Protein AF-A1ZPS2-F1 (afdb_monomer)

Foldseek 3Di:
DPPDPPVCDDPVNVVVLVVVLVVQLVVLVPDPDPVSSVVSNVVSVVVSLLSVLLNLLAVVQVVLVPDPDSLVVLLVQCLVCLQVVVLSSLSSSCSHPCVDDPNDQDALVSLLSSLCSNCVVLLPPDDDDCLQSSLVSNLSSLVNNQDQVSLLVSLCSNLVRPDDDLSNCVSNLSVVLSSLVSHDLPDPSSLVSLLSVLVPHDVVSSVSSVVCCVVRPVVVVDDPDDPDD

Sequence (229 aa):
MTKIDKTLLSFESLYEVFDKFTSQTIKASQISDDEEARDEYDYILGEFTQEMAKICAIQYSEKVLKSENPQKQYKEDLMNAAQDHNLSLLEVLLLSQLFSGDFFNPSPKEVLFMLTKLIEPYRYNKEQGEQYQLGYIFEQLMEWLNEEQGAFYLMETMLGFTKVTKEWYEGLLSSFLRIRELLPRDNKKSFDLIKKGYEIFPPSLALDFRDFIQTHYVKKGWQMKNTIG

Mean predicted aligned error: 8.55 Å

Radius of gyration: 20.88 Å; Cα contacts (8 Å, |Δi|>4): 201; chains: 1; bounding box: 42×51×60 Å

Solvent-accessible surface area (backbone atoms only — not comparable to full-atom values): 13015 Å² total; per-residue (Å²): 134,82,80,75,69,78,75,73,74,43,77,61,45,57,50,50,55,52,50,50,47,52,55,52,53,56,57,35,71,67,49,88,47,73,66,63,26,47,54,48,47,54,51,51,52,49,55,47,51,52,55,51,34,47,53,50,8,53,56,50,48,60,56,39,69,70,46,97,52,34,62,62,50,53,51,50,51,53,51,48,24,23,65,71,59,36,61,71,59,40,51,19,51,61,64,12,75,54,48,61,59,95,73,38,79,76,51,47,69,55,38,46,50,36,56,48,39,58,52,52,54,51,71,73,65,52,92,84,84,58,37,53,63,49,20,54,53,46,42,63,49,50,74,54,53,82,53,50,70,54,30,51,55,51,52,55,51,67,75,59,46,90,66,71,60,72,60,45,54,60,27,31,39,69,42,5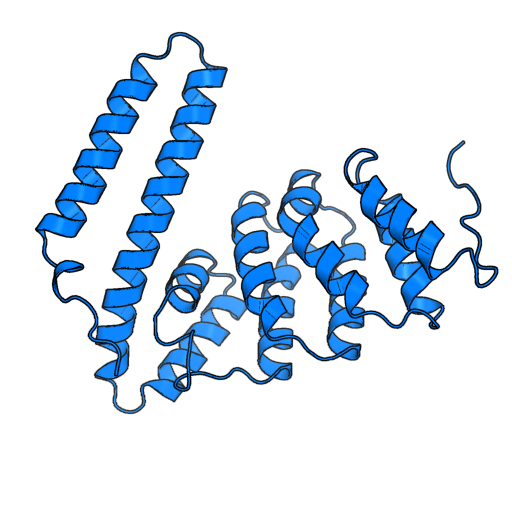3,57,52,38,56,71,50,40,59,79,89,38,69,68,41,52,56,52,48,50,51,48,35,75,70,41,57,78,88,67,17,49,66,44,49,53,49,42,55,70,61,34,40,84,74,73,52,76,89,76,83,89,77,132

Nearest PDB structures (foldseek):
  8f19-assembly1_A  TM=4.090E-01  e=3.792E+00  Saccharomyces cerevisiae S288C
  3gw4-assembly1_A  TM=3.033E-01  e=3.179E+00  Deinococcus radiodurans R1 = ATCC 13939 = DSM 20539
  8vdo-assembly1_A  TM=2.500E-01  e=7.681E+00  Mus musculus

Organism: NCBI:txid313606

Secondary structure (DSSP, 8-state):
-----GGGGSHHHHHHHHHHHHHHHHHHTT-SSHHHHHHHHHHHHHHHHHHHHHHHHHHHHHHHTTSSSHHHHHHHHHHHHHHTT-HHHHHHHHHSTTTSSTT----HHHHHHHHHHHHGGGGGT---S-HHHHHHHHHHHHTT---HHHHHHHHHHHTT-SS--HHHHHHTHHHHHHHHHHS-TT-HHHHHHHHHHHHHS-TTTTHHHHHHHHHHTGGGT--------

pLDDT: mean 82.32, std 13.52, range [29.27, 95.19]

Structure (mmCIF, N/CA/C/O backbone):
data_AF-A1ZPS2-F1
#
_entry.id   AF-A1ZPS2-F1
#
loop_
_atom_site.group_PDB
_atom_site.id
_atom_site.type_symbol
_atom_site.label_atom_id
_atom_site.label_alt_id
_atom_site.label_comp_id
_atom_site.label_asym_id
_atom_site.label_entity_id
_atom_site.label_seq_id
_atom_site.pdbx_PDB_ins_code
_atom_site.Cartn_x
_atom_site.Cartn_y
_atom_site.Cartn_z
_atom_site.occupancy
_atom_site.B_iso_or_equiv
_atom_site.auth_seq_id
_atom_site.auth_comp_id
_atom_site.auth_asym_id
_atom_site.auth_atom_id
_atom_site.pdbx_PDB_model_num
ATOM 1 N N . MET A 1 1 ? 5.911 -6.946 27.483 1.00 29.27 1 MET A N 1
ATOM 2 C CA . MET A 1 1 ? 4.720 -6.100 27.719 1.00 29.27 1 MET A CA 1
ATOM 3 C C . MET A 1 1 ? 5.159 -4.649 27.795 1.00 29.27 1 MET A C 1
ATOM 5 O O . MET A 1 1 ? 5.580 -4.192 28.852 1.00 29.27 1 MET A O 1
ATOM 9 N N . THR A 1 2 ? 5.112 -3.938 26.678 1.00 31.22 2 THR A N 1
ATOM 10 C CA . THR A 1 2 ? 5.187 -2.475 26.652 1.00 31.22 2 THR A CA 1
ATOM 11 C C . THR A 1 2 ? 3.863 -1.955 27.210 1.00 31.22 2 THR A C 1
ATOM 13 O O . THR A 1 2 ? 2.798 -2.345 26.735 1.00 31.22 2 THR A O 1
ATOM 16 N N . LYS A 1 3 ? 3.903 -1.164 28.288 1.00 30.52 3 LYS A N 1
ATOM 17 C CA . LYS A 1 3 ? 2.706 -0.486 28.801 1.00 30.52 3 LYS A CA 1
ATOM 18 C C . LYS A 1 3 ? 2.269 0.512 27.734 1.00 30.52 3 LYS A C 1
ATOM 20 O O . LYS A 1 3 ? 2.980 1.481 27.501 1.00 30.52 3 LYS A O 1
ATOM 25 N N . ILE A 1 4 ? 1.128 0.257 27.101 1.00 39.84 4 ILE A N 1
ATOM 26 C CA . ILE A 1 4 ? 0.413 1.280 26.339 1.00 39.84 4 ILE A CA 1
ATOM 27 C C . ILE A 1 4 ? 0.100 2.389 27.335 1.00 39.84 4 ILE A C 1
ATOM 29 O O . ILE A 1 4 ? -0.498 2.130 28.388 1.00 39.84 4 ILE A O 1
ATOM 33 N N . ASP A 1 5 ? 0.567 3.592 27.035 1.00 36.34 5 ASP A N 1
ATOM 34 C CA . ASP A 1 5 ? 0.269 4.761 27.836 1.00 36.34 5 ASP A CA 1
ATOM 35 C C . ASP A 1 5 ? -1.236 5.028 27.708 1.00 36.34 5 ASP A C 1
ATOM 37 O O . ASP A 1 5 ? -1.737 5.393 26.645 1.00 36.34 5 ASP A O 1
ATOM 41 N N . LYS A 1 6 ? -1.990 4.753 28.779 1.00 40.91 6 LYS A N 1
ATOM 42 C CA . LYS A 1 6 ? -3.461 4.888 28.820 1.00 40.91 6 LYS A CA 1
ATOM 43 C C . LYS A 1 6 ? -3.938 6.335 28.629 1.00 40.91 6 LYS A C 1
ATOM 45 O O . LYS A 1 6 ? -5.137 6.587 28.603 1.00 40.91 6 LYS A O 1
ATOM 50 N N . THR A 1 7 ? -3.004 7.268 28.515 1.00 42.00 7 THR A N 1
ATOM 51 C CA . THR A 1 7 ? -3.195 8.702 28.306 1.00 42.00 7 THR A CA 1
ATOM 52 C C . THR A 1 7 ? -3.640 9.048 26.881 1.00 42.00 7 THR A C 1
ATOM 54 O O . THR A 1 7 ? -4.155 10.135 26.669 1.00 42.00 7 THR A O 1
ATOM 57 N N . LEU A 1 8 ? -3.514 8.131 25.913 1.00 45.78 8 LEU A N 1
ATOM 58 C CA . LEU A 1 8 ? -3.868 8.373 24.503 1.00 45.78 8 LEU A CA 1
ATOM 59 C C . LEU A 1 8 ? -5.371 8.274 24.170 1.00 45.78 8 LEU A C 1
ATOM 61 O O . LEU A 1 8 ? -5.743 8.474 23.020 1.00 45.78 8 LEU A O 1
ATOM 65 N N . LEU A 1 9 ? -6.238 7.945 25.135 1.00 51.00 9 LEU A N 1
ATOM 66 C CA . LEU A 1 9 ? -7.673 7.722 24.895 1.00 51.00 9 LEU A CA 1
ATOM 67 C C . LEU A 1 9 ? -8.570 8.332 25.985 1.00 51.00 9 LEU A C 1
ATOM 69 O O . LEU A 1 9 ? -9.469 7.677 26.516 1.00 51.00 9 LEU A O 1
ATOM 73 N N . SER A 1 10 ? -8.369 9.601 26.330 1.00 55.84 10 SER A N 1
ATOM 74 C CA . SER A 1 10 ? -9.455 10.386 26.935 1.00 55.84 10 SER A CA 1
ATOM 75 C C . SER A 1 10 ? -10.201 11.163 25.843 1.00 55.84 10 SER A C 1
ATOM 77 O O . SER A 1 10 ? -9.663 11.406 24.764 1.00 55.84 10 SER A O 1
ATOM 79 N N . PHE A 1 11 ? -11.442 11.588 26.105 1.00 52.81 11 PHE A N 1
ATOM 80 C CA . PHE A 1 11 ? -12.131 12.586 25.267 1.00 52.81 11 PHE A CA 1
ATOM 81 C C . PHE A 1 11 ? -11.263 13.835 25.021 1.00 52.81 11 PHE A C 1
ATOM 83 O O . PHE A 1 11 ? -11.437 14.506 24.007 1.00 52.81 11 PHE A O 1
ATOM 90 N N . GLU A 1 12 ? -10.319 14.115 25.923 1.00 54.03 12 GLU A N 1
ATOM 91 C CA . GLU A 1 12 ? -9.365 15.217 25.809 1.00 54.03 12 GLU A CA 1
ATOM 92 C C . GLU A 1 12 ? -8.403 14.990 24.631 1.00 54.03 12 GLU A C 1
ATOM 94 O O . GLU A 1 12 ? -8.172 15.930 23.887 1.00 54.03 12 GLU A O 1
ATOM 99 N N . SER A 1 13 ? -7.970 13.751 24.348 1.00 66.00 13 SER A N 1
ATOM 100 C CA . SER A 1 13 ? -7.116 13.444 23.180 1.00 66.00 13 SER A CA 1
ATOM 101 C C . SER A 1 13 ? -7.800 13.720 21.832 1.00 66.00 13 SER A C 1
ATOM 103 O O . SER A 1 13 ? -7.196 14.293 20.930 1.00 66.00 13 SER A O 1
ATOM 105 N N . LEU A 1 14 ? -9.089 13.382 21.694 1.00 73.31 14 LEU A N 1
ATOM 106 C CA . LEU A 1 14 ? -9.867 13.720 20.496 1.00 73.31 14 LEU A CA 1
ATOM 107 C C . LEU A 1 14 ? -10.073 15.233 20.392 1.00 73.31 14 LEU A C 1
ATOM 109 O O . LEU A 1 14 ? -9.912 15.805 19.317 1.00 73.31 14 LEU A O 1
ATOM 113 N N . TYR A 1 15 ? -10.414 15.881 21.507 1.00 77.50 15 TYR A N 1
ATOM 114 C CA . TYR A 1 15 ? -10.607 17.326 21.551 1.00 77.50 15 TYR A CA 1
ATOM 115 C C . TYR A 1 15 ? -9.329 18.083 21.167 1.00 77.50 15 TYR A C 1
ATOM 117 O O . TYR A 1 15 ? -9.401 19.016 20.377 1.00 77.50 15 TYR A O 1
ATOM 125 N N . GLU A 1 16 ? -8.163 17.648 21.646 1.00 81.50 16 GLU A N 1
ATOM 126 C CA . GLU A 1 16 ? -6.856 18.211 21.290 1.00 81.50 16 GLU A CA 1
ATOM 127 C C . GLU A 1 16 ? -6.552 18.077 19.793 1.00 81.50 16 GLU A C 1
ATOM 129 O O . GLU A 1 16 ? -6.102 19.042 19.173 1.00 81.50 16 GLU A O 1
ATOM 134 N N . VAL A 1 17 ? -6.843 16.921 19.183 1.00 83.19 17 VAL A N 1
ATOM 135 C CA . VAL A 1 17 ? -6.665 16.717 17.733 1.00 83.19 17 VAL A CA 1
ATOM 136 C C . VAL A 1 17 ? -7.582 17.647 16.929 1.00 83.19 17 VAL A C 1
ATOM 138 O O . VAL A 1 17 ? -7.125 18.291 15.982 1.00 83.19 17 VAL A O 1
ATOM 141 N N . PHE A 1 18 ? -8.851 17.787 17.328 1.00 84.62 18 PHE A N 1
ATOM 142 C CA . PHE A 1 18 ? -9.798 18.701 16.676 1.00 84.62 18 PHE A CA 1
ATOM 143 C C . PHE A 1 18 ? -9.450 20.183 16.882 1.00 84.62 18 PHE A C 1
ATOM 145 O O . PHE A 1 18 ? -9.588 20.977 15.948 1.00 84.62 18 PHE A O 1
ATOM 152 N N . ASP A 1 19 ? -8.995 20.571 18.073 1.00 86.94 19 ASP A N 1
ATOM 153 C CA . ASP A 1 19 ? -8.598 21.947 18.384 1.00 86.94 19 ASP A CA 1
ATOM 154 C C . ASP A 1 19 ? -7.335 22.338 17.606 1.00 86.94 19 ASP A C 1
ATOM 156 O O . ASP A 1 19 ? -7.296 23.396 16.971 1.00 86.94 19 ASP A O 1
ATOM 160 N N . LYS A 1 20 ? -6.340 21.438 17.538 1.00 86.81 20 LYS A N 1
ATOM 161 C CA . LYS A 1 20 ? -5.143 21.613 16.703 1.00 86.81 20 LYS A CA 1
ATOM 162 C C . LYS A 1 20 ? -5.527 21.793 15.232 1.00 86.81 20 LYS A C 1
ATOM 164 O O . LYS A 1 20 ? -5.105 22.777 14.623 1.00 86.81 20 LYS A O 1
ATOM 169 N N . PHE A 1 21 ? -6.364 20.903 14.693 1.00 88.38 21 PHE A N 1
ATOM 170 C CA . PHE A 1 21 ? -6.838 20.975 13.308 1.00 88.38 21 PHE A CA 1
ATOM 171 C C . PHE A 1 21 ? -7.557 22.296 13.018 1.00 88.38 21 PHE A C 1
ATOM 173 O O . PHE A 1 21 ? -7.240 22.984 12.047 1.00 88.38 21 PHE A O 1
ATOM 180 N N . THR A 1 22 ? -8.480 22.702 13.892 1.00 87.75 22 THR A N 1
ATOM 181 C CA . THR A 1 22 ? -9.231 23.958 13.748 1.00 87.75 22 THR A CA 1
ATOM 182 C C . THR A 1 22 ? -8.295 25.166 13.787 1.00 87.75 22 THR A C 1
ATOM 184 O O . THR A 1 22 ? -8.381 26.049 12.934 1.00 87.75 22 THR A O 1
ATOM 187 N N . SER A 1 23 ? -7.355 25.194 14.734 1.00 90.31 23 SER A N 1
ATOM 188 C CA . SER A 1 23 ? -6.364 26.265 14.878 1.00 90.31 23 SER A CA 1
ATOM 189 C C . SER A 1 23 ? -5.453 26.387 13.653 1.00 90.31 23 SER A C 1
ATOM 191 O O . SER A 1 23 ? -5.222 27.496 13.167 1.00 90.31 23 SER A O 1
ATOM 193 N N . GLN A 1 24 ? -4.965 25.265 13.114 1.00 89.12 24 GLN A N 1
ATOM 194 C CA . GLN A 1 24 ? -4.160 25.242 11.889 1.00 89.12 24 GLN A CA 1
ATOM 195 C C . GLN A 1 24 ? -4.979 25.703 10.672 1.00 89.12 24 GLN A C 1
ATOM 197 O O . GLN A 1 24 ? -4.528 26.565 9.927 1.00 89.12 24 GLN A O 1
ATOM 202 N N . THR A 1 25 ? -6.218 25.225 10.530 1.00 88.62 25 THR A N 1
ATOM 203 C CA . THR A 1 25 ? -7.138 25.602 9.438 1.00 88.62 25 THR A CA 1
ATOM 204 C C . THR A 1 25 ? -7.440 27.106 9.437 1.00 88.62 25 THR A C 1
ATOM 206 O O . THR A 1 25 ? -7.481 27.739 8.380 1.00 88.62 25 THR A O 1
ATOM 209 N N . ILE A 1 26 ? -7.618 27.711 10.619 1.00 88.94 26 ILE A N 1
ATOM 210 C CA . ILE A 1 26 ? -7.799 29.165 10.760 1.00 88.94 26 ILE A CA 1
ATOM 211 C C . ILE A 1 26 ? -6.542 29.914 10.306 1.00 88.94 26 ILE A C 1
ATOM 213 O O . ILE A 1 26 ? -6.662 30.925 9.617 1.00 88.94 26 ILE A O 1
ATOM 217 N N . LYS A 1 27 ? -5.344 29.437 10.657 1.00 88.25 27 LYS A N 1
ATOM 218 C CA . LYS A 1 27 ? -4.088 30.061 10.209 1.00 88.25 27 LYS A CA 1
ATOM 219 C C . LYS A 1 27 ? -3.918 29.961 8.693 1.00 88.25 27 LYS A C 1
ATOM 221 O O . LYS A 1 27 ? -3.618 30.972 8.071 1.00 88.25 27 LYS A O 1
ATOM 226 N N . ALA A 1 28 ? -4.190 28.796 8.107 1.00 85.06 28 ALA A N 1
ATOM 227 C CA . ALA A 1 28 ? -4.149 28.597 6.659 1.00 85.06 28 ALA A CA 1
ATOM 228 C C . ALA A 1 28 ? -5.128 29.526 5.918 1.00 85.06 28 ALA A C 1
ATOM 230 O O . ALA A 1 28 ? -4.780 30.097 4.893 1.00 85.06 28 ALA A O 1
ATOM 231 N N . SER A 1 29 ? -6.309 29.795 6.496 1.00 86.12 29 SER A N 1
ATOM 232 C CA . SER A 1 29 ? -7.305 30.715 5.907 1.00 86.12 29 SER A CA 1
ATOM 233 C C . SER A 1 29 ? -6.847 32.172 5.796 1.00 86.12 29 SER A C 1
ATOM 235 O O . SER A 1 29 ? -7.504 32.979 5.143 1.00 86.12 29 SER A O 1
ATOM 237 N N . GLN A 1 30 ? -5.753 32.527 6.472 1.00 91.31 30 GLN A N 1
ATOM 238 C CA . GLN A 1 30 ? -5.174 33.869 6.455 1.00 91.31 30 GLN A CA 1
ATOM 239 C C . GLN A 1 30 ? -4.071 34.017 5.398 1.00 91.31 30 GLN A C 1
ATOM 241 O O . GLN A 1 30 ? -3.574 35.129 5.209 1.00 91.31 30 GLN A O 1
ATOM 246 N N . ILE A 1 31 ? -3.687 32.929 4.721 1.00 91.12 31 ILE A N 1
ATOM 247 C CA . ILE A 1 31 ? -2.737 32.951 3.608 1.00 91.12 31 ILE A CA 1
ATOM 248 C C . ILE A 1 31 ? -3.417 33.628 2.413 1.00 91.12 31 ILE A C 1
ATOM 250 O O . ILE A 1 31 ? -4.538 33.290 2.043 1.00 91.12 31 ILE A O 1
ATOM 254 N N . SER A 1 32 ? -2.758 34.640 1.845 1.00 85.44 32 SER A N 1
ATOM 255 C CA . SER A 1 32 ? -3.310 35.451 0.751 1.00 85.44 32 SER A CA 1
ATOM 256 C C . SER A 1 32 ? -3.120 34.839 -0.635 1.00 85.44 32 SER A C 1
ATOM 258 O O . SER 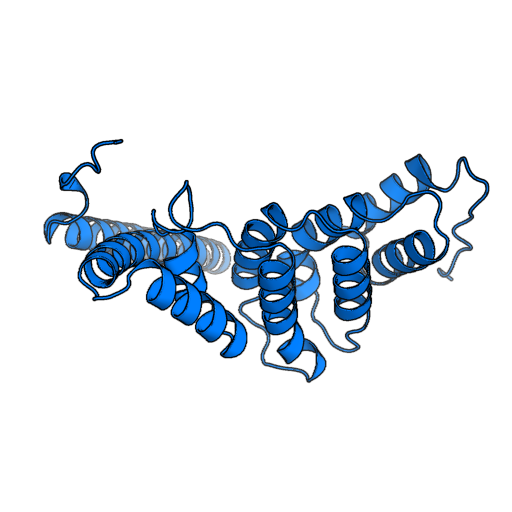A 1 32 ? -3.756 35.293 -1.582 1.00 85.44 32 SER A O 1
ATOM 260 N N . ASP A 1 33 ? -2.187 33.899 -0.760 1.00 94.69 33 ASP A N 1
ATOM 261 C CA . ASP A 1 33 ? -1.913 33.180 -1.998 1.00 94.69 33 ASP A CA 1
ATOM 262 C C . ASP A 1 33 ? -2.744 31.891 -2.044 1.00 94.69 33 ASP A C 1
ATOM 264 O O . ASP A 1 33 ? -2.694 31.082 -1.120 1.00 94.69 33 ASP A O 1
ATOM 268 N N . ASP A 1 34 ? -3.539 31.721 -3.101 1.00 85.94 34 ASP A N 1
ATOM 269 C CA . ASP A 1 34 ? -4.502 30.618 -3.202 1.00 85.94 34 ASP A CA 1
ATOM 270 C C . ASP A 1 34 ? -3.825 29.242 -3.354 1.00 85.94 34 ASP A C 1
ATOM 272 O O . ASP A 1 34 ? -4.391 28.233 -2.928 1.00 85.94 34 ASP A O 1
ATOM 276 N N . GLU A 1 35 ? -2.638 29.181 -3.968 1.00 88.62 35 GLU A N 1
ATOM 277 C CA . GLU A 1 35 ? -1.888 27.932 -4.158 1.00 88.62 35 GLU A CA 1
ATOM 278 C C . GLU A 1 35 ? -1.225 27.519 -2.840 1.00 88.62 35 GLU A C 1
ATOM 280 O O . GLU A 1 35 ? -1.435 26.400 -2.373 1.00 88.62 35 GLU A O 1
ATOM 285 N N . GLU A 1 36 ? -0.548 28.455 -2.171 1.00 87.38 36 GLU A N 1
ATOM 286 C CA . GLU A 1 36 ? 0.054 28.232 -0.851 1.00 87.38 36 GLU A CA 1
ATOM 287 C C . GLU A 1 36 ? -1.002 27.876 0.210 1.00 87.38 36 GLU A C 1
ATOM 289 O O . GLU A 1 36 ? -0.796 26.970 1.019 1.00 87.38 36 GLU A O 1
ATOM 294 N N . ALA A 1 37 ? -2.166 28.535 0.189 1.00 84.25 37 ALA A N 1
ATOM 295 C CA . ALA A 1 37 ? -3.265 28.214 1.096 1.00 84.25 37 ALA A CA 1
ATOM 296 C C . ALA A 1 37 ? -3.774 26.784 0.877 1.00 84.25 37 ALA A C 1
ATOM 298 O O . ALA A 1 37 ? -4.037 26.065 1.842 1.00 84.25 37 ALA A O 1
ATOM 299 N N . ARG A 1 38 ? -3.912 26.361 -0.385 1.00 82.69 38 ARG A N 1
ATOM 300 C CA . ARG A 1 38 ? -4.369 25.013 -0.733 1.00 82.69 38 ARG A CA 1
ATOM 301 C C . ARG A 1 38 ? -3.378 23.945 -0.282 1.00 82.69 38 ARG A C 1
ATOM 303 O O . ARG A 1 38 ? -3.810 22.970 0.329 1.00 82.69 38 ARG A O 1
ATOM 310 N N . ASP A 1 39 ? -2.092 24.144 -0.542 1.00 82.69 39 ASP A N 1
ATOM 311 C CA . ASP A 1 39 ? -1.045 23.209 -0.127 1.00 82.69 39 ASP A CA 1
ATOM 312 C C . ASP A 1 39 ? -1.012 23.057 1.402 1.00 82.69 39 ASP A C 1
ATOM 314 O O . ASP A 1 39 ? -0.935 21.940 1.922 1.00 82.69 39 ASP A O 1
ATOM 318 N N . GLU A 1 40 ? -1.159 24.164 2.137 1.00 87.50 40 GLU A N 1
ATOM 319 C CA . GLU A 1 40 ? -1.245 24.145 3.599 1.00 87.50 40 GLU A CA 1
ATOM 320 C C . GLU A 1 40 ? -2.509 23.409 4.082 1.00 87.50 40 GLU A C 1
ATOM 322 O O . GLU A 1 40 ? -2.448 22.616 5.024 1.00 87.50 40 GLU A O 1
ATOM 327 N N . TYR A 1 41 ? -3.661 23.599 3.429 1.00 83.12 41 TYR A N 1
ATOM 328 C CA . TYR A 1 41 ? -4.881 22.855 3.763 1.00 83.12 41 TYR A CA 1
ATOM 329 C C . TYR A 1 41 ? -4.744 21.352 3.529 1.00 83.12 41 TYR A C 1
ATOM 331 O O . TYR A 1 41 ? -5.156 20.569 4.391 1.00 83.12 41 TYR A O 1
ATOM 339 N N . ASP A 1 42 ? -4.165 20.948 2.401 1.00 80.62 42 ASP A N 1
ATOM 340 C CA . ASP A 1 42 ? -3.938 19.540 2.077 1.00 80.62 42 ASP A CA 1
ATOM 341 C C . ASP A 1 42 ? -2.969 18.906 3.095 1.00 80.62 42 ASP A C 1
ATOM 343 O O . ASP A 1 42 ? -3.212 17.792 3.573 1.00 80.62 42 ASP A O 1
ATOM 347 N N . TYR A 1 43 ? -1.937 19.644 3.526 1.00 84.00 43 TYR A N 1
ATOM 348 C CA . TYR A 1 43 ? -1.034 19.227 4.603 1.00 84.00 43 TYR A CA 1
ATOM 349 C C . TYR A 1 43 ? -1.769 19.028 5.939 1.00 84.00 43 TYR A C 1
ATOM 351 O O . TYR A 1 43 ? -1.661 17.966 6.561 1.00 84.00 43 TYR A O 1
ATOM 359 N N . ILE A 1 44 ? -2.551 20.020 6.375 1.00 84.50 44 ILE A N 1
ATOM 360 C CA . ILE A 1 44 ? -3.291 19.977 7.647 1.00 84.50 44 ILE A CA 1
ATOM 361 C C . ILE A 1 44 ? -4.309 18.830 7.650 1.00 84.50 44 ILE A C 1
ATOM 363 O O . ILE A 1 44 ? -4.437 18.108 8.644 1.00 84.50 44 ILE A O 1
ATOM 367 N N . LEU A 1 45 ? -5.030 18.639 6.543 1.00 81.94 45 LEU A N 1
ATOM 368 C CA . LEU A 1 45 ? -5.984 17.544 6.388 1.00 81.94 45 LEU A CA 1
ATOM 369 C C . L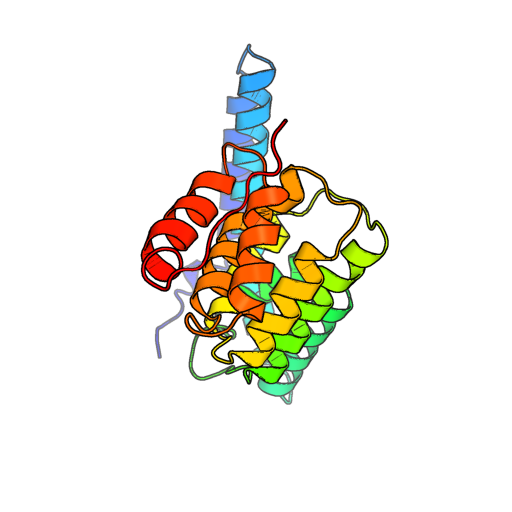EU A 1 45 ? -5.283 16.181 6.437 1.00 81.94 45 LEU A C 1
ATOM 371 O O . LEU A 1 45 ? -5.806 15.247 7.054 1.00 81.94 45 LEU A O 1
ATOM 375 N N . GLY A 1 46 ? -4.094 16.076 5.841 1.00 80.94 46 GLY A N 1
ATOM 376 C CA . GLY A 1 46 ? -3.234 14.900 5.932 1.00 80.94 46 GLY A CA 1
ATOM 377 C C . GLY A 1 46 ? -2.841 14.571 7.375 1.00 80.94 46 GLY A C 1
ATOM 378 O O . GLY A 1 46 ? -3.069 13.444 7.822 1.00 80.94 46 GLY A O 1
ATOM 379 N N . GLU A 1 47 ? -2.328 15.550 8.134 1.00 83.94 47 GLU A N 1
ATOM 380 C CA . GLU A 1 47 ? -1.980 15.366 9.556 1.00 83.94 47 GLU A CA 1
ATOM 381 C C . GLU A 1 47 ? -3.193 14.914 10.379 1.00 83.94 47 GLU A C 1
ATOM 383 O O . GLU A 1 47 ? -3.109 13.956 11.152 1.00 83.94 47 GLU A O 1
ATOM 388 N N . PHE A 1 48 ? -4.336 15.581 10.205 1.00 85.81 48 PHE A N 1
ATOM 389 C CA . PHE A 1 48 ? -5.557 15.257 10.939 1.00 85.81 48 PHE A CA 1
ATOM 390 C C . PHE A 1 48 ? -6.053 13.842 10.635 1.00 85.81 48 PHE A C 1
ATOM 392 O O . PHE A 1 48 ? -6.388 13.094 11.554 1.00 85.81 48 PHE A O 1
ATOM 399 N N . THR A 1 49 ? -6.054 13.448 9.361 1.00 83.81 49 THR A N 1
ATOM 400 C CA . THR A 1 49 ? -6.475 12.105 8.940 1.00 83.81 49 THR A CA 1
ATOM 401 C C . THR A 1 49 ? -5.594 11.028 9.575 1.00 83.81 49 THR A C 1
ATOM 403 O O . THR A 1 49 ? -6.118 10.043 10.099 1.00 83.81 49 THR A O 1
ATOM 406 N N . GLN A 1 50 ? -4.274 11.239 9.619 1.00 83.00 50 GLN A N 1
ATOM 407 C CA . GLN A 1 50 ? -3.341 10.301 10.250 1.00 83.00 50 GLN A CA 1
ATOM 408 C C . GLN A 1 50 ? -3.545 10.187 11.765 1.00 83.00 50 GLN A C 1
ATOM 410 O O . GLN A 1 50 ? -3.551 9.078 12.304 1.00 83.00 50 GLN A O 1
ATOM 415 N N . GLU A 1 51 ? -3.726 11.302 12.476 1.00 86.19 51 GLU A N 1
ATOM 416 C CA . GLU A 1 51 ? -3.991 11.273 13.921 1.00 86.19 51 GLU A CA 1
ATOM 417 C C . GLU A 1 51 ? -5.322 10.575 14.236 1.00 86.19 51 GLU A C 1
ATOM 419 O O . GLU A 1 51 ? -5.394 9.729 15.132 1.00 86.19 51 GLU A O 1
ATOM 424 N N . MET A 1 52 ? -6.362 10.831 13.438 1.00 85.94 52 MET A N 1
ATOM 425 C CA . MET A 1 52 ? -7.641 10.130 13.561 1.00 85.94 52 MET A CA 1
ATOM 426 C C . MET A 1 52 ? -7.500 8.624 13.310 1.00 85.94 52 MET A C 1
ATOM 428 O O . MET A 1 52 ? -8.050 7.826 14.074 1.00 85.94 52 MET A O 1
ATOM 432 N N . ALA A 1 53 ? -6.726 8.215 12.300 1.00 87.25 53 ALA A N 1
ATOM 433 C CA . ALA A 1 53 ? -6.470 6.805 12.016 1.00 87.25 53 ALA A CA 1
ATOM 434 C C . ALA A 1 53 ? -5.778 6.097 13.195 1.00 87.25 53 ALA A C 1
ATOM 436 O O . ALA A 1 53 ? -6.180 4.990 13.561 1.00 87.25 53 ALA A O 1
ATOM 437 N N . LYS A 1 54 ? -4.812 6.750 13.859 1.00 87.19 54 LYS A N 1
ATOM 438 C CA . LYS A 1 54 ? -4.158 6.222 15.073 1.00 87.19 54 LYS A CA 1
ATOM 439 C C . LYS A 1 54 ? -5.153 6.024 16.215 1.00 87.19 54 LYS A C 1
ATOM 441 O O . LYS A 1 54 ? -5.158 4.964 16.839 1.00 87.19 54 LYS A O 1
ATOM 446 N N . ILE A 1 55 ? -6.030 6.996 16.473 1.00 86.12 55 ILE A N 1
ATOM 447 C CA . ILE A 1 55 ? -7.059 6.874 17.520 1.00 86.12 55 ILE A CA 1
ATOM 448 C C . ILE A 1 55 ? -8.007 5.709 17.205 1.00 86.12 55 ILE A C 1
ATOM 450 O O . ILE A 1 55 ? -8.273 4.865 18.070 1.00 86.12 55 ILE A O 1
ATOM 454 N N . CYS A 1 56 ? -8.473 5.615 15.956 1.00 88.88 56 CYS A N 1
ATOM 455 C CA . CYS A 1 56 ? -9.291 4.498 15.491 1.00 88.88 56 CYS A CA 1
ATOM 456 C C . CYS A 1 56 ? -8.570 3.152 15.652 1.00 88.88 56 CYS A C 1
ATOM 458 O O . CYS A 1 56 ? -9.198 2.181 16.074 1.00 88.88 56 CYS A O 1
ATOM 460 N N . ALA A 1 57 ? -7.263 3.087 15.389 1.00 90.81 57 ALA A N 1
ATOM 461 C CA . ALA A 1 57 ? -6.463 1.871 15.510 1.00 90.81 57 ALA A CA 1
ATOM 462 C C . ALA A 1 57 ? -6.384 1.363 16.957 1.00 90.81 57 ALA A C 1
ATOM 464 O O . ALA A 1 57 ? -6.482 0.152 17.201 1.00 90.81 57 ALA A O 1
ATOM 465 N N . ILE A 1 58 ? -6.276 2.268 17.937 1.00 88.69 58 ILE A N 1
ATOM 466 C CA . ILE A 1 58 ? -6.282 1.895 19.358 1.00 88.69 58 ILE A CA 1
ATOM 467 C C . ILE A 1 58 ? -7.664 1.356 19.753 1.00 88.69 58 ILE A C 1
ATOM 469 O O . ILE A 1 58 ? -7.758 0.257 20.305 1.00 88.69 58 ILE A O 1
ATOM 473 N N . GLN A 1 59 ? -8.745 2.066 19.410 1.00 87.06 59 GLN A N 1
ATOM 474 C CA . GLN A 1 59 ? -10.113 1.626 19.724 1.00 87.06 59 GLN A CA 1
ATOM 475 C C . GLN A 1 59 ? -10.460 0.289 19.067 1.00 87.06 59 GLN A C 1
ATOM 477 O O . GLN A 1 59 ? -11.061 -0.592 19.690 1.00 87.06 59 GLN A O 1
ATOM 482 N N . TYR A 1 60 ? -10.060 0.120 17.808 1.00 91.12 60 TYR A N 1
ATOM 483 C CA . TYR A 1 60 ? -10.220 -1.128 17.086 1.00 91.12 60 TYR A CA 1
ATOM 484 C C . TYR A 1 60 ? -9.487 -2.271 17.806 1.00 91.12 60 TYR A C 1
ATOM 486 O O . TYR A 1 60 ? -10.091 -3.313 18.069 1.00 91.12 60 TYR A O 1
ATOM 494 N N . SER A 1 61 ? -8.235 -2.050 18.220 1.00 91.12 61 SER A N 1
ATOM 495 C CA . SER A 1 61 ? -7.449 -3.045 18.961 1.00 91.12 61 SER A CA 1
ATOM 496 C C . SER A 1 61 ? -8.147 -3.477 20.254 1.00 91.12 61 SER A C 1
ATOM 498 O O . SER A 1 61 ? -8.269 -4.671 20.529 1.00 91.12 61 SER A O 1
ATOM 500 N N . GLU A 1 62 ? -8.657 -2.526 21.041 1.00 90.25 62 GLU A N 1
ATOM 501 C CA . GLU A 1 62 ? -9.382 -2.821 22.283 1.00 90.25 62 GLU A CA 1
ATOM 502 C C . GLU A 1 62 ? -10.676 -3.602 22.052 1.00 90.25 62 GLU A C 1
ATOM 504 O O . GLU A 1 62 ? -11.045 -4.454 22.866 1.00 90.25 62 GLU A O 1
ATOM 509 N N . LYS A 1 63 ? -11.387 -3.304 20.961 1.00 90.44 63 LYS A N 1
ATOM 510 C CA . LYS A 1 63 ? -12.617 -4.001 20.584 1.00 90.44 63 LYS A CA 1
ATOM 511 C C . LYS A 1 63 ? -12.322 -5.442 20.178 1.00 90.44 63 LYS A C 1
ATOM 513 O O . LYS A 1 63 ? -12.981 -6.354 20.672 1.00 90.44 63 LYS A O 1
ATOM 518 N N . VAL A 1 64 ? -11.333 -5.655 19.314 1.00 93.06 64 VAL A N 1
ATOM 519 C CA . VAL A 1 64 ? -10.982 -6.988 18.803 1.00 93.06 64 VAL A CA 1
ATOM 520 C C . VAL A 1 64 ? -10.448 -7.894 19.901 1.00 93.06 64 VAL A C 1
ATOM 522 O O . VAL A 1 64 ? -10.827 -9.062 19.956 1.00 93.06 64 VAL A O 1
ATOM 525 N N . LEU A 1 65 ? -9.647 -7.368 20.831 1.00 91.50 65 LEU A N 1
ATOM 526 C CA . LEU A 1 65 ? -9.127 -8.140 21.965 1.00 91.50 65 LEU A CA 1
ATOM 527 C C . LEU A 1 65 ? -10.218 -8.659 22.918 1.00 91.50 65 LEU A C 1
ATOM 529 O O . LEU A 1 65 ? -9.952 -9.567 23.700 1.00 91.50 65 LEU A O 1
ATOM 533 N N . LYS A 1 66 ? -11.439 -8.113 22.852 1.00 93.50 66 LYS A N 1
ATOM 534 C CA . LYS A 1 66 ? -12.606 -8.581 23.620 1.00 93.50 66 LYS A CA 1
ATOM 535 C C . LYS A 1 66 ? -13.434 -9.640 22.882 1.00 93.50 66 LYS A C 1
ATOM 537 O O . LYS A 1 66 ? -14.420 -10.117 23.438 1.00 93.50 66 LYS A O 1
ATOM 542 N N . SER A 1 67 ? -13.085 -9.973 21.640 1.00 93.56 67 SER A N 1
ATOM 543 C CA . SER A 1 67 ? -13.779 -11.005 20.863 1.00 93.56 67 SER A CA 1
ATOM 544 C C . SER A 1 67 ? -13.410 -12.419 21.321 1.00 93.56 67 SER A C 1
ATOM 546 O O . SER A 1 67 ? -12.406 -12.629 22.000 1.00 93.56 67 SER A O 1
ATOM 548 N N . GLU A 1 68 ? -14.213 -13.407 20.918 1.00 93.62 68 GLU A N 1
ATOM 549 C CA . GLU A 1 68 ? -13.950 -14.821 21.219 1.0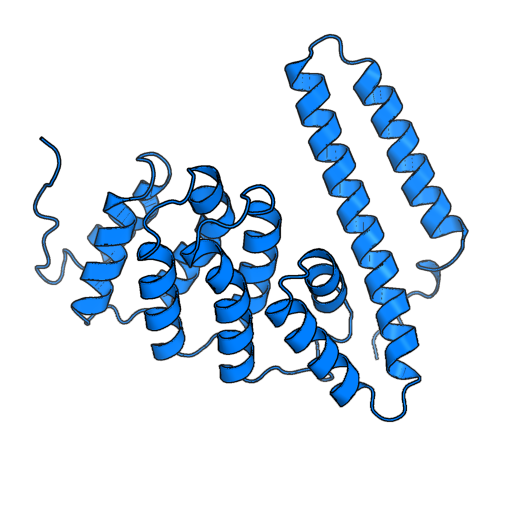0 93.62 68 GLU A CA 1
ATOM 550 C C . GLU A 1 68 ? -12.660 -15.337 20.561 1.00 93.62 68 GLU A C 1
ATOM 552 O O . GLU A 1 68 ? -11.971 -16.183 21.128 1.00 93.62 6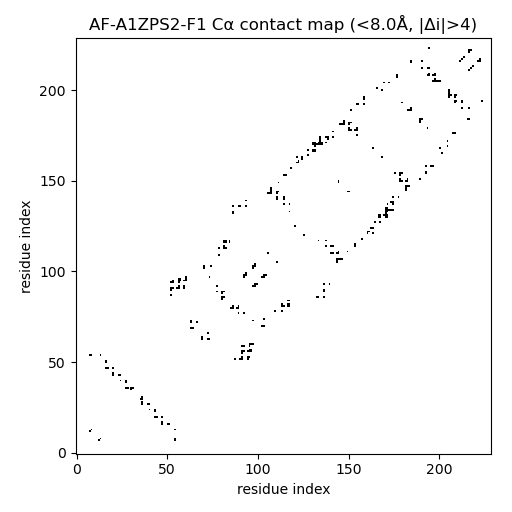8 GLU A O 1
ATOM 557 N N . ASN A 1 69 ? -12.319 -14.829 19.370 1.00 94.00 69 ASN A N 1
ATOM 558 C CA . ASN A 1 69 ? -11.091 -15.184 18.660 1.00 94.00 69 ASN A CA 1
ATOM 559 C C . ASN A 1 69 ? -10.448 -13.948 17.998 1.00 94.00 69 ASN A C 1
ATOM 561 O O . ASN A 1 69 ? -10.614 -13.733 16.792 1.00 94.00 69 ASN A O 1
ATOM 565 N N . PRO A 1 70 ? -9.684 -13.155 18.774 1.00 92.25 70 PRO A N 1
ATOM 566 C CA . PRO A 1 70 ? -9.113 -11.887 18.322 1.00 92.25 70 PRO A CA 1
ATOM 567 C C . PRO A 1 70 ? -8.211 -12.005 17.091 1.00 92.25 70 PRO A C 1
ATOM 569 O O . PRO A 1 70 ? -8.309 -11.192 16.178 1.00 92.25 70 PRO A O 1
ATOM 572 N N . GLN A 1 71 ? -7.356 -13.031 17.029 1.00 91.00 71 GLN A N 1
ATOM 573 C CA . GLN A 1 71 ? -6.441 -13.230 15.899 1.00 91.00 71 GLN A CA 1
ATOM 574 C C . GLN A 1 71 ? -7.187 -13.570 14.609 1.00 91.00 71 GLN A C 1
ATOM 576 O O . GLN A 1 71 ? -6.860 -13.039 13.547 1.00 91.00 71 GLN A O 1
ATOM 581 N N . LYS A 1 72 ? -8.194 -14.449 14.694 1.00 91.69 72 LYS A N 1
ATOM 582 C CA . LYS A 1 72 ? -9.012 -14.812 13.536 1.00 91.69 72 LYS A CA 1
ATOM 583 C C . LYS A 1 72 ? -9.788 -13.601 13.024 1.00 91.69 72 LYS A C 1
ATOM 585 O O . LYS A 1 72 ? -9.735 -13.334 11.830 1.00 91.69 72 LYS A O 1
ATOM 590 N N . GLN A 1 73 ? -10.446 -12.866 13.919 1.00 93.69 73 GLN A N 1
ATOM 591 C CA . GLN A 1 73 ? -11.209 -11.679 13.545 1.00 93.69 73 GLN A CA 1
ATOM 592 C C . GLN A 1 73 ? -10.314 -10.612 12.905 1.00 93.69 73 GLN A C 1
ATOM 594 O O . GLN A 1 73 ? -10.633 -10.121 11.830 1.00 93.69 73 GLN A O 1
ATOM 599 N N . TYR A 1 74 ? -9.163 -10.313 13.515 1.00 93.94 74 TYR A N 1
ATOM 600 C CA . TYR A 1 74 ? -8.208 -9.343 12.978 1.00 93.94 74 TYR A CA 1
ATOM 601 C C . TYR A 1 74 ? -7.764 -9.686 11.551 1.00 93.94 74 TYR A C 1
ATOM 603 O O . TYR A 1 74 ? -7.746 -8.843 10.656 1.00 93.94 74 TYR A O 1
ATOM 611 N N . LYS A 1 75 ? -7.446 -10.963 11.328 1.00 91.50 75 LYS A N 1
ATOM 612 C CA . LYS A 1 75 ? -7.046 -11.474 10.021 1.00 91.50 75 LYS A CA 1
ATOM 613 C C . LYS A 1 75 ? -8.168 -11.379 8.989 1.00 91.50 75 LYS A C 1
ATOM 615 O O . LYS A 1 75 ? -7.907 -11.005 7.850 1.00 91.50 75 LYS A O 1
ATOM 620 N N . GLU A 1 76 ? -9.391 -11.742 9.361 1.00 92.62 76 GLU A N 1
ATOM 621 C CA . GLU A 1 76 ? -10.556 -11.634 8.478 1.00 92.62 76 GLU A CA 1
ATOM 622 C C . GLU A 1 76 ? -10.822 -10.172 8.100 1.00 92.62 76 GLU A C 1
ATOM 624 O O . GLU A 1 76 ? -10.996 -9.882 6.919 1.00 92.62 76 GLU A O 1
ATOM 629 N N . ASP A 1 77 ? -10.754 -9.249 9.061 1.00 95.19 77 ASP A N 1
ATOM 630 C CA . ASP A 1 77 ? -10.926 -7.814 8.820 1.00 95.19 77 ASP A CA 1
ATOM 631 C C . ASP A 1 77 ? -9.874 -7.268 7.840 1.00 95.19 77 ASP A C 1
ATOM 633 O O . ASP A 1 77 ? -10.226 -6.549 6.907 1.00 95.19 77 ASP A O 1
ATOM 637 N N . LEU A 1 78 ? -8.603 -7.658 7.990 1.00 92.69 78 LEU A N 1
ATOM 638 C CA . LEU A 1 78 ? -7.511 -7.252 7.094 1.00 92.69 78 LEU A CA 1
ATOM 639 C C . LEU A 1 78 ? -7.727 -7.745 5.656 1.00 92.69 78 LEU A C 1
ATOM 641 O O . LEU A 1 78 ? -7.614 -6.980 4.696 1.00 92.69 78 LEU A O 1
ATOM 645 N N . MET A 1 79 ? -8.079 -9.022 5.504 1.00 92.75 79 MET A N 1
ATOM 646 C CA . MET A 1 79 ? -8.302 -9.637 4.194 1.00 92.75 79 MET A CA 1
ATOM 647 C C . MET A 1 79 ? -9.543 -9.060 3.504 1.00 92.75 79 MET A C 1
ATOM 649 O O . MET A 1 79 ? -9.500 -8.792 2.302 1.00 92.75 79 MET A O 1
ATOM 653 N N . ASN A 1 80 ? -10.619 -8.825 4.261 1.00 94.44 80 ASN A N 1
ATOM 654 C CA . ASN A 1 80 ? -11.838 -8.198 3.757 1.00 94.44 80 ASN A CA 1
ATOM 655 C C . ASN A 1 80 ? -11.579 -6.745 3.352 1.00 94.44 80 ASN A C 1
ATOM 657 O O . ASN A 1 80 ? -11.973 -6.345 2.263 1.00 94.44 80 ASN A O 1
ATOM 661 N N . ALA A 1 81 ? -10.844 -5.975 4.160 1.00 94.50 81 ALA A N 1
ATOM 662 C CA . ALA A 1 81 ? -10.511 -4.592 3.832 1.00 94.50 81 ALA A CA 1
ATOM 663 C C . ALA A 1 81 ? -9.683 -4.489 2.537 1.00 94.50 81 ALA A C 1
ATOM 665 O O . ALA A 1 81 ? -9.948 -3.619 1.708 1.00 94.50 81 ALA A O 1
ATOM 666 N N . ALA A 1 82 ? -8.742 -5.413 2.308 1.00 93.06 82 ALA A N 1
ATOM 667 C CA . ALA A 1 82 ? -8.012 -5.500 1.042 1.00 93.06 82 ALA A CA 1
ATOM 668 C C . ALA A 1 82 ? -8.909 -5.894 -0.137 1.00 93.06 82 ALA A C 1
ATOM 670 O O . ALA A 1 82 ? -8.821 -5.287 -1.204 1.00 93.06 82 ALA A O 1
ATOM 671 N N . GLN A 1 83 ? -9.781 -6.887 0.046 1.00 91.56 83 GLN A N 1
ATOM 672 C CA . GLN A 1 83 ? -10.703 -7.350 -0.991 1.00 91.56 83 GLN A CA 1
ATOM 673 C C . GLN A 1 83 ? -11.721 -6.276 -1.397 1.00 91.56 83 GLN A C 1
ATOM 675 O O . GLN A 1 83 ? -11.975 -6.099 -2.589 1.00 91.56 83 GLN A O 1
ATOM 680 N N . ASP A 1 84 ? -12.265 -5.555 -0.421 1.00 91.12 84 ASP A N 1
ATOM 681 C CA . ASP A 1 84 ? -13.254 -4.494 -0.619 1.00 91.12 84 ASP A CA 1
ATOM 682 C C . ASP A 1 84 ? -12.603 -3.158 -1.004 1.00 91.12 84 ASP A C 1
ATOM 684 O O . ASP A 1 84 ? -13.296 -2.179 -1.285 1.00 91.12 84 ASP A O 1
ATOM 688 N N . HIS A 1 85 ? -11.267 -3.119 -1.056 1.00 88.81 85 HIS A N 1
ATOM 689 C CA . HIS A 1 85 ? -10.479 -1.932 -1.366 1.00 88.81 85 HIS A CA 1
ATOM 690 C C . HIS A 1 85 ? -10.787 -0.761 -0.414 1.00 88.81 85 HIS A C 1
ATOM 692 O O . HIS A 1 85 ? -10.891 0.392 -0.828 1.00 88.81 85 HIS A O 1
ATOM 698 N N . ASN A 1 86 ? -10.964 -1.069 0.873 1.00 91.44 86 ASN A N 1
ATOM 699 C CA . ASN A 1 86 ? -11.219 -0.097 1.928 1.00 91.44 86 ASN A CA 1
ATOM 700 C C . ASN A 1 86 ? -9.886 0.379 2.522 1.00 91.44 86 ASN A C 1
ATOM 702 O O . ASN A 1 86 ? -9.414 -0.150 3.532 1.00 91.44 86 ASN A O 1
ATOM 706 N N . LEU A 1 87 ? -9.269 1.360 1.858 1.00 90.81 87 LEU A N 1
ATOM 707 C CA . LEU A 1 87 ? -7.948 1.877 2.221 1.00 90.81 87 LEU A CA 1
ATOM 708 C C . LEU A 1 87 ? -7.934 2.499 3.622 1.00 90.81 87 LEU A C 1
ATOM 710 O O . LEU A 1 87 ? -7.008 2.239 4.383 1.00 90.81 87 LEU A O 1
ATOM 714 N N . SER A 1 88 ? -8.988 3.222 4.014 1.00 90.12 88 SER A N 1
ATOM 715 C CA . SER A 1 88 ? -9.084 3.809 5.356 1.00 90.12 88 SER A CA 1
ATOM 716 C C . SER A 1 88 ? -9.117 2.745 6.454 1.00 90.12 88 SER A C 1
ATOM 718 O O . SER A 1 88 ? -8.437 2.879 7.470 1.00 90.12 88 SER A O 1
ATOM 720 N N . LEU A 1 89 ? -9.885 1.665 6.264 1.00 93.19 89 LEU A N 1
ATOM 721 C CA . LEU A 1 89 ? -9.890 0.561 7.223 1.00 93.19 89 LEU A CA 1
ATOM 722 C C . LEU A 1 89 ? -8.536 -0.148 7.239 1.00 93.19 89 LEU A C 1
ATOM 724 O O . LEU A 1 89 ? -8.032 -0.435 8.318 1.00 93.19 89 LEU A O 1
ATOM 728 N N . LEU A 1 90 ? -7.925 -0.397 6.079 1.00 93.69 90 LEU A N 1
ATOM 729 C CA . LEU A 1 90 ? -6.581 -0.974 6.024 1.00 93.69 90 LEU A CA 1
ATOM 730 C C . LEU A 1 90 ? -5.564 -0.126 6.781 1.00 93.69 90 LEU A C 1
ATOM 732 O O . LEU A 1 90 ? -4.818 -0.677 7.577 1.00 93.69 90 LEU A O 1
ATOM 736 N N . GLU A 1 91 ? -5.557 1.190 6.595 1.00 92.25 91 GLU A N 1
ATOM 737 C CA . GLU A 1 91 ? -4.669 2.091 7.329 1.00 92.25 91 GLU A CA 1
ATOM 738 C C . GLU A 1 91 ? -4.858 1.9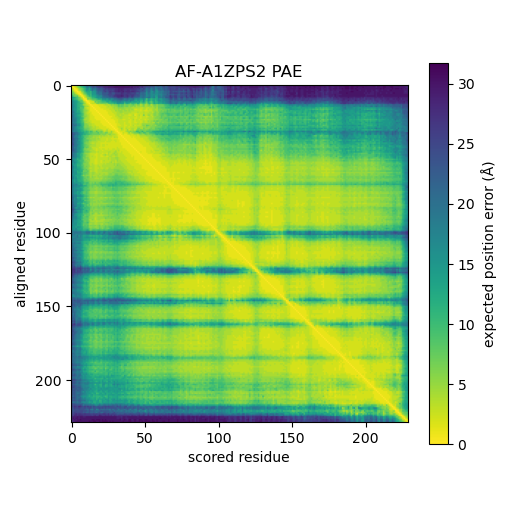53 8.847 1.00 92.25 91 GLU A C 1
ATOM 740 O O . GLU A 1 91 ? -3.887 1.747 9.573 1.00 92.25 91 GLU A O 1
ATOM 745 N N . VAL A 1 92 ? -6.105 1.948 9.328 1.00 92.31 92 VAL A N 1
ATOM 746 C CA . VAL A 1 92 ? -6.425 1.709 10.747 1.00 92.31 92 VAL A CA 1
ATOM 747 C C . VAL A 1 92 ? -5.911 0.347 11.226 1.00 92.31 92 VAL A C 1
ATOM 749 O O . VAL A 1 92 ? -5.356 0.238 12.322 1.00 92.31 92 VAL A O 1
ATOM 752 N N . LEU A 1 93 ? -6.085 -0.704 10.424 1.00 92.88 93 LEU A N 1
ATOM 753 C CA . LEU A 1 93 ? -5.637 -2.051 10.767 1.00 92.88 93 LEU A CA 1
ATOM 754 C C . LEU A 1 93 ? -4.109 -2.140 10.817 1.00 92.88 93 LEU A C 1
ATOM 756 O O . LEU A 1 93 ? -3.591 -2.730 11.763 1.00 92.88 93 LEU A O 1
ATOM 760 N N . LEU A 1 94 ? -3.402 -1.542 9.857 1.00 90.88 94 LEU A N 1
ATOM 761 C CA . LEU A 1 94 ? -1.937 -1.539 9.770 1.00 90.88 94 LEU A CA 1
ATOM 762 C C . LEU A 1 94 ? -1.286 -0.696 10.874 1.00 90.88 94 LEU A C 1
ATOM 764 O O . LEU A 1 94 ? -0.262 -1.091 11.425 1.00 90.88 94 LEU A O 1
ATOM 768 N N . LEU A 1 95 ? -1.909 0.422 11.257 1.00 88.94 95 LEU A N 1
ATOM 769 C CA . LEU A 1 95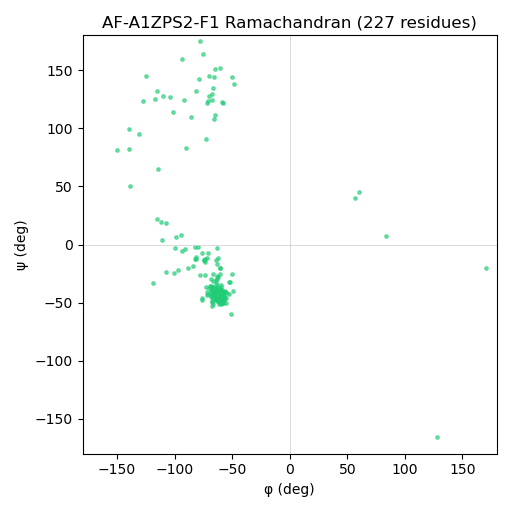 ? -1.470 1.253 12.384 1.00 88.94 95 LEU A CA 1
ATOM 770 C C . LEU A 1 95 ? -1.780 0.625 13.748 1.00 88.94 95 LEU A C 1
ATOM 772 O O . LEU A 1 95 ? -1.276 1.083 14.776 1.00 88.94 95 LEU A O 1
ATOM 776 N N . SER A 1 96 ? -2.624 -0.407 13.792 1.00 89.00 96 SER A N 1
ATOM 777 C CA . SER A 1 96 ? -2.953 -1.072 15.046 1.00 89.00 96 SER A CA 1
ATOM 778 C C . SER A 1 96 ? -1.728 -1.779 15.627 1.00 89.00 96 SER A C 1
ATOM 780 O O . SER A 1 96 ? -0.934 -2.407 14.928 1.00 89.00 96 SER A O 1
ATOM 782 N N . GLN A 1 97 ? -1.622 -1.773 16.954 1.00 83.44 97 GLN A N 1
ATOM 783 C CA . GLN A 1 97 ? -0.600 -2.545 17.670 1.00 83.44 97 GLN A CA 1
ATOM 784 C C . GLN A 1 97 ? -0.717 -4.063 17.460 1.00 83.44 97 GLN A C 1
ATOM 786 O O . GLN A 1 97 ? 0.150 -4.814 17.890 1.00 83.44 97 GLN A O 1
ATOM 791 N N . LEU A 1 98 ? -1.822 -4.529 16.872 1.00 85.69 98 LEU A N 1
ATOM 792 C CA . LEU A 1 98 ? -2.016 -5.933 16.539 1.00 85.69 98 LEU A CA 1
ATOM 793 C C . LEU A 1 98 ? -1.249 -6.314 15.270 1.00 85.69 98 LEU A C 1
ATOM 795 O O . LEU A 1 98 ? -0.880 -7.478 15.145 1.00 85.69 98 LEU A O 1
ATOM 799 N N . PHE A 1 99 ? -0.993 -5.354 14.371 1.00 82.12 99 PHE A N 1
ATOM 800 C CA . PHE A 1 99 ? -0.247 -5.571 13.129 1.00 82.12 99 PHE A CA 1
ATOM 801 C C . PHE A 1 99 ? 1.252 -5.764 13.368 1.00 82.12 99 PHE A C 1
ATOM 803 O O . PHE A 1 99 ? 1.901 -6.551 12.685 1.00 82.12 99 PHE A O 1
ATOM 810 N N . SER A 1 100 ? 1.809 -5.038 14.341 1.00 67.56 100 SER A N 1
ATOM 811 C CA . SER A 1 100 ? 3.230 -5.084 14.684 1.00 67.56 100 SER A CA 1
ATOM 812 C C . SER A 1 100 ? 3.466 -5.951 15.929 1.00 67.56 100 SER A C 1
ATOM 814 O O . SER A 1 100 ? 3.044 -5.619 17.032 1.00 67.56 100 SER A O 1
ATOM 816 N N . GLY A 1 101 ? 4.165 -7.080 15.769 1.00 62.53 101 GLY A N 1
ATOM 817 C CA . GLY A 1 101 ? 4.596 -7.952 16.873 1.00 62.53 101 GLY A CA 1
ATOM 818 C C . GLY A 1 101 ? 4.205 -9.424 16.706 1.00 62.53 101 GLY A C 1
ATOM 819 O O . GLY A 1 101 ? 3.815 -9.858 15.631 1.00 62.53 101 GLY A O 1
ATOM 820 N N . ASP A 1 102 ? 4.291 -10.203 17.790 1.00 67.00 102 ASP A N 1
ATOM 821 C CA . ASP A 1 102 ? 4.014 -11.653 17.778 1.00 67.00 102 ASP A CA 1
ATOM 822 C C . ASP A 1 102 ? 2.519 -12.004 17.599 1.00 67.00 102 ASP A C 1
ATOM 824 O O . ASP A 1 102 ? 2.161 -13.178 17.496 1.00 67.00 102 ASP A O 1
ATOM 828 N N . PHE A 1 103 ? 1.622 -11.009 17.617 1.00 79.69 103 PHE A N 1
ATOM 829 C CA . PHE A 1 103 ? 0.175 -11.241 17.597 1.00 79.69 103 PHE A CA 1
ATOM 830 C C . PHE A 1 103 ? -0.338 -11.637 16.210 1.00 79.69 103 PHE A C 1
ATOM 832 O O . PHE A 1 103 ? -1.120 -12.586 16.098 1.00 79.69 103 PHE A O 1
ATOM 839 N N . PHE A 1 104 ? 0.099 -10.920 15.175 1.00 77.12 104 PHE A N 1
ATOM 840 C CA . PHE A 1 104 ? -0.258 -11.158 13.786 1.00 77.12 104 PHE A CA 1
ATOM 841 C C . PHE A 1 104 ? 1.012 -11.266 12.949 1.00 77.12 104 PHE A C 1
ATOM 843 O O . PHE A 1 104 ? 1.832 -10.358 12.923 1.00 77.12 104 PHE A O 1
ATOM 850 N N . ASN A 1 105 ? 1.159 -12.387 12.252 1.00 77.50 105 ASN A N 1
ATOM 851 C CA . ASN A 1 105 ? 2.246 -12.596 11.308 1.00 77.50 105 ASN A CA 1
ATOM 852 C C . ASN A 1 105 ? 1.629 -13.115 10.004 1.00 77.50 105 ASN A C 1
ATOM 854 O O . ASN A 1 105 ? 1.320 -14.312 9.921 1.00 77.50 105 ASN A O 1
ATOM 858 N N . PRO A 1 106 ? 1.341 -12.232 9.030 1.00 80.31 106 PRO A N 1
ATOM 859 C CA . PRO A 1 106 ? 0.750 -12.659 7.777 1.00 80.31 106 PRO A CA 1
ATOM 860 C C . PRO A 1 106 ? 1.766 -13.515 7.023 1.00 80.31 106 PRO A C 1
ATOM 862 O O . PRO A 1 106 ? 2.941 -13.168 6.901 1.00 80.31 106 PRO A O 1
ATOM 865 N N . SER A 1 107 ? 1.321 -14.646 6.487 1.00 85.06 107 SER A N 1
ATOM 866 C CA . SER A 1 107 ? 2.177 -15.422 5.595 1.00 85.06 107 SER A CA 1
ATOM 867 C C . SER A 1 107 ? 2.462 -14.624 4.312 1.00 85.06 107 SER A C 1
ATOM 869 O O . SER A 1 107 ? 1.592 -13.872 3.860 1.00 85.06 107 SER A O 1
ATOM 871 N N . PRO A 1 108 ? 3.612 -14.832 3.643 1.00 84.62 108 PRO A N 1
ATOM 872 C CA . PRO A 1 108 ? 3.916 -14.159 2.376 1.00 84.62 108 PRO A CA 1
ATOM 873 C C . PRO A 1 108 ? 2.810 -14.300 1.316 1.00 84.62 108 PRO A C 1
ATOM 875 O O . PRO A 1 108 ? 2.555 -13.379 0.545 1.00 84.62 108 PRO A O 1
ATOM 878 N N . LYS A 1 109 ? 2.087 -15.430 1.316 1.00 86.38 109 LYS A N 1
ATOM 879 C CA . LYS A 1 109 ? 0.935 -15.670 0.430 1.00 86.38 109 LYS A CA 1
ATOM 880 C C . LYS A 1 109 ? -0.256 -14.764 0.731 1.00 86.38 109 LYS A C 1
ATOM 882 O O . LYS A 1 109 ? -0.945 -14.343 -0.193 1.00 86.38 109 LYS A O 1
ATOM 887 N N . GLU A 1 110 ? -0.512 -14.480 2.002 1.00 87.88 110 GLU A N 1
ATOM 888 C CA . GLU A 1 110 ? -1.589 -13.579 2.425 1.00 87.88 110 GLU A CA 1
ATOM 889 C C . GLU A 1 110 ? -1.241 -12.134 2.095 1.00 87.88 110 GLU A C 1
ATOM 891 O O . GLU A 1 110 ? -2.076 -11.411 1.561 1.00 87.88 110 GLU A O 1
ATOM 896 N N . VAL A 1 111 ? 0.017 -11.746 2.308 1.00 89.81 111 VAL A N 1
ATOM 897 C CA . VAL A 1 111 ? 0.540 -10.443 1.879 1.00 89.81 111 VAL A CA 1
ATOM 898 C C . VAL A 1 111 ? 0.384 -10.277 0.371 1.00 89.81 111 VAL A C 1
ATOM 900 O O . VAL A 1 111 ? -0.204 -9.300 -0.085 1.00 89.81 111 VAL A O 1
ATOM 903 N N . LEU A 1 112 ? 0.827 -11.264 -0.412 1.00 90.25 112 LEU A N 1
ATOM 904 C CA . LEU A 1 112 ? 0.682 -11.247 -1.865 1.00 90.25 112 LEU A CA 1
ATOM 905 C C . LEU A 1 112 ? -0.788 -11.151 -2.296 1.00 90.25 112 LEU A C 1
ATOM 907 O O . LEU A 1 112 ? -1.101 -10.400 -3.221 1.00 90.25 112 LEU A O 1
ATOM 911 N N . PHE A 1 113 ? -1.694 -11.874 -1.629 1.00 90.81 113 PHE A N 1
ATOM 912 C CA . PHE A 1 113 ? -3.130 -11.766 -1.884 1.00 90.81 113 PHE A CA 1
ATOM 913 C C . PHE A 1 113 ? -3.629 -10.335 -1.663 1.00 90.81 113 PHE A C 1
ATOM 915 O O . PHE A 1 113 ? -4.273 -9.780 -2.553 1.00 90.81 113 PHE A O 1
ATOM 922 N N . MET A 1 114 ? -3.304 -9.721 -0.523 1.00 92.88 114 MET A N 1
ATOM 923 C CA . MET A 1 114 ? -3.738 -8.358 -0.207 1.00 92.88 114 MET A CA 1
ATOM 924 C C . MET A 1 114 ? -3.195 -7.345 -1.211 1.00 92.88 114 MET A C 1
ATOM 926 O O . MET A 1 114 ? -3.969 -6.589 -1.791 1.00 92.88 114 MET A O 1
ATOM 930 N N . LEU A 1 115 ? -1.889 -7.385 -1.494 1.00 93.62 115 LEU A N 1
ATOM 931 C CA . LEU A 1 115 ? -1.248 -6.520 -2.489 1.00 93.62 115 LEU A CA 1
ATOM 932 C C . LEU A 1 115 ? -1.906 -6.662 -3.868 1.00 93.62 115 LEU A C 1
ATOM 934 O O . LEU A 1 115 ? -2.151 -5.669 -4.549 1.00 93.62 115 LEU A O 1
ATOM 938 N N . THR A 1 116 ? -2.256 -7.888 -4.262 1.00 91.62 116 THR A N 1
ATOM 939 C CA . THR A 1 116 ? -2.961 -8.159 -5.523 1.00 91.62 116 THR A CA 1
ATOM 940 C C . THR A 1 116 ? -4.353 -7.534 -5.540 1.00 91.62 116 THR A C 1
ATOM 942 O O . THR A 1 116 ? -4.722 -6.884 -6.519 1.00 91.62 116 THR A O 1
ATOM 945 N N . LYS A 1 117 ? -5.127 -7.700 -4.461 1.00 91.38 117 LYS A N 1
ATOM 946 C CA . LYS A 1 117 ? -6.475 -7.127 -4.338 1.00 91.38 117 LYS A CA 1
ATOM 947 C C . LYS A 1 117 ? -6.478 -5.608 -4.324 1.00 91.38 117 LYS A C 1
ATOM 949 O O . LYS A 1 117 ? -7.392 -4.994 -4.867 1.00 91.38 117 LYS A O 1
ATOM 954 N N . LEU A 1 118 ? -5.418 -5.006 -3.803 1.00 91.56 118 LEU A N 1
ATOM 955 C CA . LEU A 1 118 ? -5.231 -3.568 -3.840 1.00 91.56 118 LEU A CA 1
ATOM 956 C C . LEU A 1 118 ? -5.000 -3.038 -5.263 1.00 91.56 118 LEU A C 1
ATOM 958 O O . LEU A 1 118 ? -5.572 -2.027 -5.637 1.00 91.56 118 LEU A O 1
ATOM 962 N N . ILE A 1 119 ? -4.240 -3.714 -6.119 1.00 89.12 119 ILE A N 1
ATOM 963 C CA . ILE A 1 119 ? -3.992 -3.194 -7.480 1.00 89.12 119 ILE A CA 1
ATOM 964 C C . ILE A 1 119 ? -5.046 -3.629 -8.507 1.00 89.12 119 ILE A C 1
ATOM 966 O O . ILE A 1 119 ? -5.188 -2.988 -9.548 1.00 89.12 119 ILE A O 1
ATOM 970 N N . GLU A 1 120 ? -5.803 -4.698 -8.236 1.00 87.44 120 GLU A N 1
ATOM 971 C CA . GLU A 1 120 ? -6.781 -5.285 -9.165 1.00 87.44 120 GLU A CA 1
ATOM 972 C C . GLU A 1 120 ? -7.802 -4.276 -9.736 1.00 87.44 120 GLU A C 1
ATOM 974 O O . GLU A 1 120 ? -8.023 -4.300 -10.953 1.00 87.44 120 GLU A O 1
ATOM 979 N N . PRO A 1 121 ? -8.386 -3.345 -8.954 1.00 85.25 121 PRO A N 1
ATOM 980 C CA . PRO A 1 121 ? -9.369 -2.401 -9.485 1.00 85.25 121 PRO A CA 1
ATOM 981 C C . PRO A 1 121 ? -8.822 -1.454 -10.564 1.00 85.25 121 PRO A C 1
ATOM 983 O O . PRO A 1 121 ? -9.561 -1.030 -11.457 1.00 85.25 121 PRO A O 1
ATOM 986 N N . TYR A 1 122 ? -7.520 -1.165 -10.545 1.00 82.50 122 TYR A N 1
ATOM 987 C CA . TYR A 1 122 ? -6.872 -0.273 -11.513 1.00 82.50 122 TYR A CA 1
ATOM 988 C C . TYR A 1 122 ? -6.687 -0.919 -12.888 1.00 82.50 122 TYR A C 1
ATOM 990 O O . TYR A 1 122 ? -6.510 -0.218 -13.885 1.00 82.50 122 TYR A O 1
ATOM 998 N N . ARG A 1 123 ? -6.858 -2.244 -12.991 1.00 79.81 123 ARG A N 1
ATOM 999 C CA . ARG A 1 123 ? -6.947 -2.946 -14.278 1.00 79.81 123 ARG A CA 1
ATOM 1000 C C . ARG A 1 123 ? -8.148 -2.496 -15.115 1.00 79.81 123 ARG A C 1
ATOM 1002 O O . ARG A 1 123 ? -8.100 -2.588 -16.341 1.00 79.81 123 ARG A O 1
ATOM 1009 N N . TYR A 1 124 ? -9.218 -2.032 -14.468 1.00 78.62 124 TYR A N 1
ATOM 1010 C CA . TYR A 1 124 ? -10.512 -1.761 -15.100 1.00 78.62 124 TYR A CA 1
ATOM 1011 C C . TYR A 1 124 ? -10.914 -0.275 -15.078 1.00 78.62 124 TYR A C 1
ATOM 1013 O O . TYR A 1 124 ? -12.090 0.034 -15.245 1.00 78.62 124 TYR A O 1
ATOM 1021 N N . ASN A 1 125 ? -9.951 0.648 -14.938 1.00 65.19 125 ASN A N 1
ATOM 1022 C CA . ASN A 1 125 ? -10.172 2.104 -14.860 1.00 65.19 125 ASN A CA 1
ATOM 1023 C C . ASN A 1 125 ? -11.055 2.549 -13.674 1.00 65.19 125 ASN A C 1
ATOM 1025 O O . ASN A 1 125 ? -11.955 3.369 -13.863 1.00 65.19 125 ASN A O 1
ATOM 1029 N N . LYS A 1 126 ? -10.820 2.030 -12.460 1.00 66.06 126 LYS A N 1
ATOM 1030 C CA . LYS A 1 126 ? -11.426 2.607 -11.246 1.00 66.06 126 LYS A CA 1
ATOM 1031 C C . LYS A 1 126 ? -10.984 4.070 -11.068 1.00 66.06 126 LYS A C 1
ATOM 1033 O O . LYS A 1 126 ? -9.910 4.452 -11.540 1.00 66.06 126 LYS A O 1
ATOM 1038 N N . GLU A 1 127 ? -11.835 4.868 -10.418 1.00 61.25 127 GLU A N 1
ATOM 1039 C CA . GLU A 1 127 ? -11.544 6.256 -10.051 1.00 61.25 127 GLU A CA 1
ATOM 1040 C C . GLU A 1 127 ? -10.171 6.386 -9.382 1.00 61.25 127 GLU A C 1
ATOM 1042 O O . GLU A 1 127 ? -9.734 5.543 -8.597 1.00 61.25 127 GLU A O 1
ATOM 1047 N N . GLN A 1 128 ? -9.478 7.447 -9.778 1.00 66.44 128 GLN A N 1
ATOM 1048 C CA . GLN A 1 128 ? -8.102 7.758 -9.433 1.00 66.44 128 GLN A CA 1
ATOM 1049 C C . GLN A 1 128 ? -8.142 8.974 -8.500 1.00 66.44 128 GLN A C 1
ATOM 1051 O O . GLN A 1 128 ? -8.804 9.957 -8.820 1.00 66.44 128 GLN A O 1
ATOM 1056 N N . GLY A 1 129 ? -7.496 8.886 -7.338 1.00 74.00 129 GLY A N 1
ATOM 1057 C CA . GLY A 1 129 ? -7.525 9.929 -6.302 1.00 74.00 129 GLY A CA 1
ATOM 1058 C C . GLY A 1 129 ? -6.896 9.507 -4.968 1.00 74.00 129 GLY A C 1
ATOM 1059 O O . GLY A 1 129 ? -6.475 10.354 -4.193 1.00 74.00 129 GLY A O 1
ATOM 1060 N N . GLU A 1 130 ? -6.775 8.198 -4.719 1.00 83.00 130 GLU A N 1
ATOM 1061 C CA . GLU A 1 130 ? -6.224 7.644 -3.470 1.00 83.00 130 GLU A CA 1
ATOM 1062 C C . GLU A 1 130 ? -4.816 7.036 -3.647 1.00 83.00 130 GLU A C 1
ATOM 1064 O O . GLU A 1 130 ? -4.367 6.221 -2.844 1.00 83.00 130 GLU A O 1
ATOM 1069 N N . GLN A 1 131 ? -4.096 7.390 -4.718 1.00 86.31 131 GLN A N 1
ATOM 1070 C CA . GLN A 1 131 ? -2.856 6.711 -5.125 1.00 86.31 131 GLN A CA 1
ATOM 1071 C C . GLN A 1 131 ? -1.739 6.830 -4.084 1.00 86.31 131 GLN A C 1
ATOM 1073 O O . GLN A 1 131 ? -0.970 5.887 -3.913 1.00 86.31 131 GLN A O 1
ATOM 1078 N N . TYR A 1 132 ? -1.657 7.958 -3.375 1.00 85.50 132 TYR A N 1
ATOM 1079 C CA . TYR A 1 132 ? -0.663 8.164 -2.320 1.00 85.50 132 TYR A CA 1
ATOM 1080 C C . TYR A 1 132 ? -0.970 7.329 -1.069 1.00 85.50 132 TYR A C 1
ATOM 1082 O O . TYR A 1 132 ? -0.072 6.675 -0.542 1.00 85.50 132 TYR A O 1
ATOM 1090 N N . GLN A 1 133 ? -2.237 7.277 -0.634 1.00 87.00 133 GLN A N 1
ATOM 1091 C CA . GLN A 1 133 ? -2.649 6.424 0.489 1.00 87.00 133 GLN A CA 1
ATOM 1092 C C . GLN A 1 133 ? -2.450 4.947 0.146 1.00 87.00 133 GLN A C 1
ATOM 1094 O O . GLN A 1 133 ? -1.888 4.187 0.936 1.00 87.00 133 GLN A O 1
ATOM 1099 N N . LEU A 1 134 ? -2.845 4.548 -1.065 1.00 91.25 134 LEU A N 1
ATOM 1100 C CA . LEU A 1 134 ? -2.577 3.214 -1.576 1.00 91.25 134 LEU A CA 1
ATOM 1101 C C . LEU A 1 134 ? -1.076 2.915 -1.571 1.00 91.25 134 LEU A C 1
ATOM 1103 O O . LEU A 1 134 ? -0.686 1.851 -1.107 1.00 91.25 134 LEU A O 1
ATOM 1107 N N . GLY A 1 135 ? -0.247 3.829 -2.075 1.00 90.88 135 GLY A N 1
ATOM 1108 C CA . GLY A 1 135 ? 1.206 3.690 -2.106 1.00 90.88 135 GLY A CA 1
ATOM 1109 C C . GLY A 1 135 ? 1.807 3.428 -0.730 1.00 90.88 135 GLY A C 1
ATOM 1110 O O . GLY A 1 135 ? 2.585 2.488 -0.569 1.00 90.88 135 GLY A O 1
ATOM 1111 N N . TYR A 1 136 ? 1.372 4.195 0.269 1.00 89.19 136 TYR A N 1
ATOM 1112 C CA . TYR A 1 136 ? 1.775 4.038 1.665 1.00 89.19 136 TYR A CA 1
ATOM 1113 C C . TYR A 1 136 ? 1.363 2.678 2.254 1.00 89.19 136 TYR A C 1
ATOM 1115 O O . TYR A 1 136 ? 2.180 1.980 2.858 1.00 89.19 136 TYR A O 1
ATOM 1123 N N . ILE A 1 137 ? 0.110 2.261 2.046 1.00 92.00 137 ILE A N 1
ATOM 1124 C CA . ILE A 1 137 ? -0.400 0.948 2.483 1.00 92.00 137 ILE A CA 1
ATOM 1125 C C . ILE A 1 137 ? 0.368 -0.185 1.795 1.00 92.00 137 ILE A C 1
ATOM 1127 O O . ILE A 1 137 ? 0.761 -1.167 2.428 1.00 92.00 137 ILE A O 1
ATOM 1131 N N . PHE A 1 138 ? 0.591 -0.052 0.489 1.00 93.31 138 PHE A N 1
ATOM 1132 C CA . PHE A 1 138 ? 1.282 -1.044 -0.319 1.00 93.31 138 PHE A CA 1
ATOM 1133 C C . PHE A 1 138 ? 2.731 -1.211 0.149 1.00 93.31 138 PHE A C 1
ATOM 1135 O O . PHE A 1 138 ? 3.193 -2.340 0.303 1.00 93.31 138 PHE A O 1
ATOM 1142 N N . GLU A 1 139 ? 3.431 -0.114 0.446 1.00 88.88 139 GLU A N 1
ATOM 1143 C CA . GLU A 1 139 ? 4.799 -0.138 0.968 1.00 88.88 139 GLU A CA 1
ATOM 1144 C C . GLU A 1 139 ? 4.897 -0.853 2.324 1.00 88.88 139 GLU A C 1
ATOM 1146 O O . GLU A 1 139 ? 5.774 -1.703 2.496 1.00 88.88 139 GLU A O 1
ATOM 1151 N N . GLN A 1 140 ? 3.967 -0.589 3.247 1.00 88.38 140 GLN A N 1
ATOM 1152 C CA . GLN A 1 140 ? 3.914 -1.275 4.544 1.00 88.38 140 GLN A CA 1
ATOM 1153 C C . GLN A 1 140 ? 3.670 -2.782 4.406 1.00 88.38 140 GLN A C 1
ATOM 1155 O O . GLN A 1 140 ? 4.279 -3.594 5.102 1.00 88.38 140 GLN A O 1
ATOM 1160 N N . LEU A 1 141 ? 2.788 -3.187 3.494 1.00 90.06 141 LEU A N 1
ATOM 1161 C CA . LEU A 1 141 ? 2.532 -4.604 3.237 1.00 90.06 141 LEU A CA 1
ATOM 1162 C C . LEU A 1 141 ? 3.729 -5.277 2.548 1.00 90.06 141 LEU A C 1
ATOM 1164 O O . LEU A 1 141 ? 4.073 -6.413 2.875 1.00 90.06 141 LEU A O 1
ATOM 1168 N N . MET A 1 142 ? 4.408 -4.574 1.639 1.00 88.12 142 MET A N 1
ATOM 1169 C CA . MET A 1 142 ? 5.598 -5.063 0.932 1.00 88.12 142 MET A CA 1
ATOM 1170 C C . MET A 1 142 ? 6.765 -5.411 1.860 1.00 88.12 142 MET A C 1
ATOM 1172 O O . MET A 1 142 ? 7.634 -6.187 1.460 1.00 88.12 142 MET A O 1
ATOM 1176 N N . GLU A 1 143 ? 6.799 -4.900 3.093 1.00 82.69 143 GLU A N 1
ATOM 1177 C CA . GLU A 1 143 ? 7.820 -5.281 4.078 1.00 82.69 143 GLU A CA 1
ATOM 1178 C C . GLU A 1 143 ? 7.805 -6.766 4.426 1.00 82.69 143 GLU A C 1
ATOM 1180 O O . GLU A 1 143 ? 8.838 -7.342 4.768 1.00 82.69 143 GLU A O 1
ATOM 1185 N N . TRP A 1 144 ? 6.645 -7.388 4.262 1.00 82.25 144 TRP A N 1
ATOM 1186 C CA . TRP A 1 144 ? 6.381 -8.777 4.603 1.00 82.25 144 TRP A CA 1
ATOM 1187 C C . TRP A 1 144 ? 6.430 -9.700 3.379 1.00 82.25 144 TRP A C 1
ATOM 1189 O O . TRP A 1 144 ? 6.295 -10.919 3.508 1.00 82.25 144 TRP A O 1
ATOM 1199 N N . LEU A 1 145 ? 6.645 -9.143 2.182 1.00 81.69 145 LEU A N 1
ATOM 1200 C CA . LEU A 1 145 ? 6.840 -9.920 0.965 1.00 81.69 145 LEU A CA 1
ATOM 1201 C C . LEU A 1 145 ? 8.319 -10.312 0.839 1.00 81.69 145 LEU A C 1
ATOM 1203 O O . LEU A 1 145 ? 9.172 -9.478 0.545 1.00 81.69 145 LEU A O 1
ATOM 1207 N N . ASN A 1 146 ? 8.628 -11.597 1.021 1.00 70.88 146 ASN A N 1
ATOM 1208 C CA . ASN A 1 146 ? 9.987 -12.135 0.861 1.00 70.88 146 ASN A CA 1
ATOM 1209 C C . ASN A 1 146 ? 10.147 -13.070 -0.355 1.00 70.88 146 ASN A C 1
ATOM 1211 O O . ASN A 1 146 ? 11.220 -13.641 -0.548 1.00 70.88 146 ASN A O 1
ATOM 1215 N N . GLU A 1 147 ? 9.104 -13.236 -1.177 1.00 74.31 147 GLU A N 1
ATOM 1216 C CA . GLU A 1 147 ? 9.091 -14.204 -2.279 1.00 74.31 147 GLU A CA 1
ATOM 1217 C C . GLU A 1 147 ? 9.278 -13.552 -3.659 1.00 74.31 147 GLU A C 1
ATOM 1219 O O . GLU A 1 147 ? 8.508 -12.693 -4.092 1.00 74.31 147 GLU A O 1
ATOM 1224 N N . GLU A 1 148 ? 10.259 -14.064 -4.405 1.00 75.94 148 GLU A N 1
ATOM 1225 C CA . GLU A 1 148 ? 10.598 -13.666 -5.778 1.00 75.94 148 GLU A CA 1
ATOM 1226 C C . GLU A 1 148 ? 9.418 -13.805 -6.761 1.00 75.94 148 GLU A C 1
ATOM 1228 O O . GLU A 1 148 ? 9.178 -12.937 -7.603 1.00 75.94 148 GLU A O 1
ATOM 1233 N N . GLN A 1 149 ? 8.645 -14.893 -6.653 1.00 70.50 149 GLN A N 1
ATOM 1234 C CA . GLN A 1 149 ? 7.511 -15.148 -7.549 1.00 70.50 149 GLN A CA 1
ATOM 1235 C C . GLN A 1 149 ? 6.387 -14.121 -7.363 1.00 70.50 149 GLN A C 1
ATOM 1237 O O . GLN A 1 149 ? 5.779 -13.693 -8.347 1.00 70.50 149 GLN A O 1
ATOM 1242 N N . GLY A 1 150 ? 6.148 -13.684 -6.122 1.00 82.94 150 GLY A N 1
ATOM 1243 C CA . GLY A 1 150 ? 5.193 -12.620 -5.821 1.00 82.94 150 GLY A CA 1
ATOM 1244 C C . GLY A 1 150 ? 5.621 -11.285 -6.428 1.00 82.94 150 GLY A C 1
ATOM 1245 O O . GLY A 1 150 ? 4.808 -10.609 -7.058 1.00 82.94 150 GLY A O 1
ATOM 1246 N N . ALA 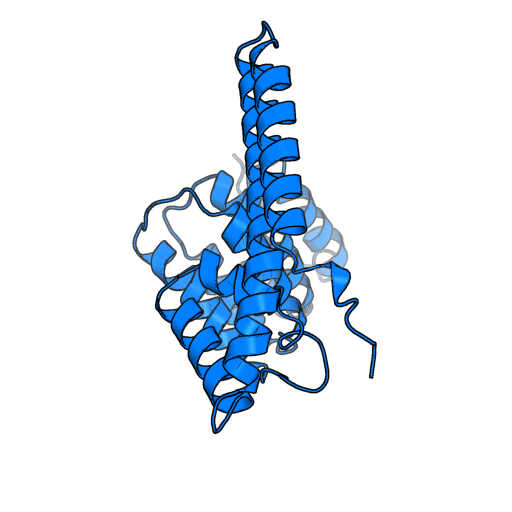A 1 151 ? 6.912 -10.952 -6.337 1.00 85.62 151 ALA A N 1
ATOM 1247 C CA . ALA A 1 151 ? 7.471 -9.736 -6.926 1.00 85.62 151 ALA A CA 1
ATOM 1248 C C . ALA A 1 151 ? 7.291 -9.686 -8.454 1.00 85.62 151 ALA A C 1
ATOM 1250 O O . ALA A 1 151 ? 6.865 -8.664 -8.995 1.00 85.62 151 ALA A O 1
ATOM 1251 N N . PHE A 1 152 ? 7.539 -10.799 -9.156 1.00 88.69 152 PHE A N 1
ATOM 1252 C CA . PHE A 1 152 ? 7.304 -10.888 -10.602 1.00 88.69 152 PHE A CA 1
ATOM 1253 C C . PHE A 1 152 ? 5.852 -10.610 -10.978 1.00 88.69 152 PHE A C 1
ATOM 1255 O O . PHE A 1 152 ? 5.596 -9.817 -11.885 1.00 88.69 152 PHE A O 1
ATOM 1262 N N . TYR A 1 153 ? 4.918 -11.275 -10.299 1.00 88.69 153 TYR A N 1
ATOM 1263 C CA . TYR A 1 153 ? 3.494 -11.139 -10.575 1.00 88.69 153 TYR A CA 1
ATOM 1264 C C . TYR A 1 153 ? 3.006 -9.703 -10.351 1.00 88.69 153 TYR A C 1
ATOM 1266 O O . TYR A 1 153 ? 2.321 -9.146 -11.213 1.00 88.69 153 TYR A O 1
ATOM 1274 N N . LEU A 1 154 ? 3.391 -9.085 -9.230 1.00 91.75 154 LEU A N 1
ATOM 1275 C CA . LEU A 1 154 ? 3.012 -7.709 -8.909 1.00 91.75 154 LEU A CA 1
ATOM 1276 C C . LEU A 1 154 ? 3.577 -6.727 -9.940 1.00 91.75 154 LEU A C 1
ATOM 1278 O O . LEU A 1 154 ? 2.816 -5.942 -10.502 1.00 91.75 154 LEU A O 1
ATOM 1282 N N . MET A 1 155 ? 4.872 -6.825 -10.265 1.00 91.38 155 MET A N 1
ATOM 1283 C CA . MET A 1 155 ? 5.509 -5.951 -11.258 1.00 91.38 155 MET A CA 1
ATOM 1284 C C . MET A 1 155 ? 4.845 -6.075 -12.633 1.00 91.38 155 MET A C 1
ATOM 1286 O O . MET A 1 155 ? 4.504 -5.077 -13.264 1.00 91.38 155 MET A O 1
ATOM 1290 N N . GLU A 1 156 ? 4.636 -7.305 -13.104 1.00 89.94 156 GLU A N 1
ATOM 1291 C CA . GLU A 1 156 ? 4.005 -7.579 -14.397 1.00 89.94 156 GLU A CA 1
ATOM 1292 C C . GLU A 1 156 ? 2.574 -7.035 -14.456 1.00 89.94 156 GLU A C 1
ATOM 1294 O O . GLU A 1 156 ? 2.184 -6.440 -15.464 1.00 89.94 156 GLU A O 1
ATOM 1299 N N . THR A 1 157 ? 1.821 -7.177 -13.363 1.00 89.62 157 THR A N 1
ATOM 1300 C CA . THR A 1 157 ? 0.447 -6.677 -13.254 1.00 89.62 157 THR A CA 1
ATOM 1301 C C . THR A 1 157 ? 0.410 -5.152 -13.266 1.00 89.62 157 THR A C 1
ATOM 1303 O O . THR A 1 157 ? -0.276 -4.572 -14.106 1.00 89.62 157 THR A O 1
ATOM 1306 N N . MET A 1 158 ? 1.185 -4.495 -12.398 1.00 90.44 158 MET A N 1
ATOM 1307 C CA . MET A 1 158 ? 1.190 -3.034 -12.257 1.00 90.44 158 MET A CA 1
ATOM 1308 C C . MET A 1 158 ? 1.668 -2.328 -13.532 1.00 90.44 158 MET A C 1
ATOM 1310 O O . MET A 1 158 ? 1.051 -1.361 -13.971 1.00 90.44 158 MET A O 1
ATOM 1314 N N . LEU A 1 159 ? 2.723 -2.839 -14.181 1.00 88.25 159 LEU A N 1
ATOM 1315 C CA . LEU A 1 159 ? 3.199 -2.314 -15.468 1.00 88.25 159 LEU A CA 1
ATOM 1316 C C . LEU A 1 159 ? 2.273 -2.691 -16.638 1.00 88.25 159 LEU A C 1
ATOM 1318 O O . LEU A 1 159 ? 2.469 -2.233 -17.764 1.00 88.25 159 LEU A O 1
ATOM 1322 N N . GLY A 1 160 ? 1.338 -3.619 -16.434 1.00 82.88 160 GLY A N 1
ATOM 1323 C CA . GLY A 1 160 ? 0.378 -4.088 -17.432 1.00 82.88 160 GLY A CA 1
ATOM 1324 C C . GLY A 1 160 ? -0.836 -3.176 -17.600 1.00 82.88 160 GLY A C 1
ATOM 1325 O O . GLY A 1 160 ? -1.596 -3.358 -18.553 1.00 82.88 160 GLY A O 1
ATOM 1326 N N . PHE A 1 161 ? -1.035 -2.202 -16.710 1.00 83.56 161 PHE A N 1
ATOM 1327 C CA . PHE A 1 161 ? -2.179 -1.300 -16.774 1.00 83.56 161 PHE A CA 1
ATOM 1328 C C . PHE A 1 161 ? -2.051 -0.325 -17.945 1.00 83.56 161 PHE A C 1
ATOM 1330 O O . PHE A 1 161 ? -1.086 0.419 -18.074 1.00 83.56 161 PHE A O 1
ATOM 1337 N N . THR A 1 162 ? -3.052 -0.327 -18.824 1.00 67.56 162 THR A N 1
ATOM 1338 C CA . THR A 1 162 ? -3.034 0.465 -20.064 1.00 67.56 162 THR A CA 1
ATOM 1339 C C . THR A 1 162 ? -3.420 1.931 -19.865 1.00 67.56 162 THR A C 1
ATOM 1341 O O . THR A 1 162 ? -3.283 2.720 -20.796 1.00 67.56 162 THR A O 1
ATOM 1344 N N . LYS A 1 163 ? -3.973 2.291 -18.699 1.00 68.69 163 LYS A N 1
ATOM 1345 C CA . LYS A 1 163 ? -4.542 3.616 -18.409 1.00 68.69 163 LYS A CA 1
ATOM 1346 C C . LYS A 1 163 ? -4.408 3.960 -16.920 1.00 68.69 163 LYS A C 1
ATOM 1348 O O . LYS A 1 163 ? -5.350 3.808 -16.150 1.00 68.69 163 LYS A O 1
ATOM 1353 N N . VAL A 1 164 ? -3.235 4.434 -16.522 1.00 75.81 164 VAL A N 1
ATOM 1354 C CA . VAL A 1 164 ? -2.977 4.981 -15.179 1.00 75.81 164 VAL A CA 1
ATOM 1355 C C . VAL A 1 164 ? -2.410 6.393 -15.312 1.00 75.81 164 VAL A C 1
ATOM 1357 O O . VAL A 1 164 ? -1.722 6.675 -16.297 1.00 75.81 164 VAL A O 1
ATOM 1360 N N . THR A 1 165 ? -2.750 7.298 -14.392 1.00 80.56 165 THR A N 1
ATOM 1361 C CA . THR A 1 165 ? -2.258 8.681 -14.442 1.00 80.56 165 THR A CA 1
ATOM 1362 C C . THR A 1 165 ? -0.815 8.795 -13.952 1.00 80.56 165 THR A C 1
ATOM 1364 O O . THR A 1 165 ? -0.203 7.832 -13.488 1.00 80.56 165 THR A O 1
ATOM 1367 N N . LYS A 1 166 ? -0.248 9.997 -14.055 1.00 81.88 166 LYS A N 1
ATOM 1368 C CA . LYS A 1 166 ? 1.080 10.307 -13.527 1.00 81.88 166 LYS A CA 1
ATOM 1369 C C . LYS A 1 166 ? 1.137 10.107 -12.004 1.00 81.88 166 LYS A C 1
ATOM 1371 O O . LYS A 1 166 ? 2.081 9.500 -11.509 1.00 81.88 166 LYS A O 1
ATOM 1376 N N . GLU A 1 167 ? 0.095 10.524 -11.294 1.00 83.69 167 GLU A N 1
ATOM 1377 C CA . GLU A 1 167 ? -0.040 10.431 -9.835 1.00 83.69 167 GLU A CA 1
ATOM 1378 C C . GLU A 1 167 ? -0.058 8.971 -9.357 1.00 83.69 167 GLU A C 1
ATOM 1380 O O . GLU A 1 167 ? 0.421 8.665 -8.271 1.00 83.69 167 GLU A O 1
ATOM 1385 N N . TRP A 1 168 ? -0.544 8.036 -10.184 1.00 86.50 168 TRP A N 1
ATOM 1386 C CA . TRP A 1 168 ? -0.444 6.597 -9.908 1.00 86.50 168 TRP A CA 1
ATOM 1387 C C . TRP A 1 168 ? 1.001 6.118 -9.831 1.00 86.50 168 TRP A C 1
ATOM 1389 O O . TRP A 1 168 ? 1.384 5.405 -8.903 1.00 86.50 168 TRP A O 1
ATOM 1399 N N . TYR A 1 169 ? 1.808 6.516 -10.811 1.00 85.19 169 TYR A N 1
ATOM 1400 C CA . TYR A 1 169 ? 3.219 6.163 -10.845 1.00 85.19 169 TYR A CA 1
ATOM 1401 C C . TYR A 1 169 ? 4.004 6.829 -9.718 1.00 85.19 169 TYR A C 1
ATOM 1403 O O . TYR A 1 169 ? 4.896 6.196 -9.164 1.00 85.19 169 TYR A O 1
ATOM 1411 N N . GLU A 1 170 ? 3.665 8.070 -9.370 1.00 86.25 170 GLU A N 1
ATOM 1412 C CA . GLU A 1 170 ? 4.275 8.789 -8.249 1.00 86.25 170 GLU A CA 1
ATOM 1413 C C . GLU A 1 170 ? 3.915 8.153 -6.905 1.00 86.25 170 GLU A C 1
ATOM 1415 O O . GLU A 1 170 ? 4.815 7.811 -6.141 1.00 86.25 170 GLU A O 1
ATOM 1420 N N . GLY A 1 171 ? 2.626 7.913 -6.648 1.00 87.81 171 GLY A N 1
ATOM 1421 C CA . GLY A 1 171 ? 2.155 7.317 -5.398 1.00 87.81 171 GLY A CA 1
ATOM 1422 C C . GLY A 1 171 ? 2.738 5.927 -5.139 1.00 87.81 171 GLY A C 1
ATOM 1423 O O . GLY A 1 171 ? 3.060 5.595 -4.004 1.00 87.81 171 GLY A O 1
ATOM 1424 N N . LEU A 1 172 ? 2.953 5.122 -6.184 1.00 90.81 172 LEU A N 1
ATOM 1425 C CA . LEU A 1 172 ? 3.500 3.765 -6.062 1.00 90.81 172 LEU A CA 1
ATOM 1426 C C . LEU A 1 172 ? 5.002 3.657 -6.355 1.00 90.81 172 LEU A C 1
ATOM 1428 O O . LEU A 1 172 ? 5.522 2.538 -6.382 1.00 90.81 172 LEU A O 1
ATOM 1432 N N . LEU A 1 173 ? 5.725 4.764 -6.560 1.00 89.56 173 LEU A N 1
ATOM 1433 C CA . LEU A 1 173 ? 7.134 4.727 -6.970 1.00 89.56 173 LEU A CA 1
ATOM 1434 C C . LEU A 1 173 ? 7.998 3.906 -6.003 1.00 89.56 173 LEU A C 1
ATOM 1436 O O . LEU A 1 173 ? 8.689 2.985 -6.441 1.00 89.56 173 LEU A O 1
ATOM 1440 N N . SER A 1 174 ? 7.904 4.166 -4.696 1.00 88.81 174 SER A N 1
ATOM 1441 C CA . SER A 1 174 ? 8.634 3.409 -3.665 1.00 88.81 174 SER A CA 1
ATOM 1442 C C . SER A 1 174 ? 8.336 1.911 -3.733 1.00 88.81 174 SER A C 1
ATOM 1444 O O . SER A 1 174 ? 9.242 1.080 -3.647 1.00 88.81 174 SER A O 1
ATOM 1446 N N . SER A 1 175 ? 7.074 1.553 -3.987 1.00 90.94 175 SER A N 1
ATOM 1447 C CA . SER A 1 175 ? 6.650 0.160 -4.143 1.00 90.94 175 SER A CA 1
ATOM 1448 C C . SER A 1 175 ? 7.286 -0.491 -5.371 1.00 90.94 175 SER A C 1
ATOM 1450 O O . SER A 1 175 ? 7.830 -1.591 -5.272 1.00 90.94 175 SER A O 1
ATOM 1452 N N . PHE A 1 176 ? 7.307 0.195 -6.517 1.00 91.25 176 PHE A N 1
ATOM 1453 C CA . PHE A 1 176 ? 7.980 -0.301 -7.719 1.00 91.25 176 PHE A CA 1
ATOM 1454 C C . PHE A 1 176 ? 9.492 -0.481 -7.516 1.00 91.25 176 PHE A C 1
ATOM 1456 O O . PHE A 1 176 ? 10.055 -1.489 -7.952 1.00 91.25 176 PHE A O 1
ATOM 1463 N N . LEU A 1 177 ? 10.152 0.466 -6.842 1.00 89.25 177 LEU A N 1
ATOM 1464 C CA . LEU A 1 177 ? 11.579 0.380 -6.518 1.00 89.25 177 LEU A CA 1
ATOM 1465 C C . LEU A 1 177 ? 11.872 -0.807 -5.591 1.00 89.25 177 LEU A C 1
ATOM 1467 O O . LEU A 1 177 ? 12.838 -1.535 -5.816 1.00 89.25 177 LEU A O 1
ATOM 1471 N N . ARG A 1 178 ? 11.011 -1.062 -4.602 1.00 89.38 178 ARG A N 1
ATOM 1472 C CA . ARG A 1 178 ? 11.148 -2.202 -3.688 1.00 89.38 178 ARG A CA 1
ATOM 1473 C C . ARG A 1 178 ? 10.911 -3.537 -4.392 1.00 89.38 178 ARG A C 1
ATOM 1475 O O . ARG A 1 178 ? 11.719 -4.449 -4.239 1.00 89.38 178 ARG A O 1
ATOM 1482 N N . ILE A 1 179 ? 9.865 -3.645 -5.217 1.00 90.75 179 ILE A N 1
ATOM 1483 C CA . ILE A 1 179 ? 9.598 -4.846 -6.027 1.00 90.75 179 ILE A CA 1
ATOM 1484 C C . ILE A 1 179 ? 10.788 -5.145 -6.946 1.00 90.75 179 ILE A C 1
ATOM 1486 O O . ILE A 1 179 ? 11.217 -6.295 -7.035 1.00 90.75 179 ILE A O 1
ATOM 1490 N N . ARG A 1 180 ? 11.363 -4.121 -7.593 1.00 90.50 180 ARG A N 1
ATOM 1491 C CA . ARG A 1 180 ? 12.550 -4.254 -8.452 1.00 90.50 180 ARG A CA 1
ATOM 1492 C C . ARG A 1 180 ? 13.722 -4.921 -7.729 1.00 90.50 180 ARG A C 1
ATOM 1494 O O . ARG A 1 180 ? 14.383 -5.758 -8.340 1.00 90.50 180 ARG A O 1
ATOM 1501 N N . GLU A 1 181 ? 13.985 -4.571 -6.469 1.00 88.94 181 GLU A N 1
ATOM 1502 C CA . GLU A 1 181 ? 15.084 -5.171 -5.693 1.00 88.94 181 GLU A CA 1
ATOM 1503 C C . GLU A 1 181 ? 14.875 -6.661 -5.395 1.00 88.94 181 GLU A C 1
ATOM 1505 O O . GLU A 1 181 ? 15.854 -7.389 -5.228 1.00 88.94 181 GLU A O 1
ATOM 1510 N N . LEU A 1 182 ? 13.624 -7.128 -5.370 1.00 88.38 182 LEU A N 1
ATOM 1511 C CA . LEU A 1 182 ? 13.279 -8.535 -5.152 1.00 88.38 182 LEU A CA 1
ATOM 1512 C C . LEU A 1 182 ? 13.384 -9.388 -6.428 1.00 88.38 182 LEU A C 1
ATOM 1514 O O . LEU A 1 182 ? 13.349 -10.615 -6.348 1.00 88.38 182 LEU A O 1
ATOM 1518 N N . LEU A 1 183 ? 13.509 -8.770 -7.610 1.00 89.50 183 LEU A N 1
ATOM 1519 C CA . LEU A 1 183 ? 13.616 -9.497 -8.876 1.00 89.50 183 LEU A CA 1
ATOM 1520 C C . LEU A 1 183 ? 15.041 -10.051 -9.097 1.00 89.50 183 LEU A C 1
ATOM 1522 O O . LEU A 1 183 ? 16.031 -9.353 -8.851 1.00 89.50 183 LEU A O 1
ATOM 1526 N N . PRO A 1 184 ? 15.203 -11.263 -9.666 1.00 87.69 184 PRO A N 1
ATOM 1527 C CA . PRO A 1 184 ? 16.521 -11.834 -9.923 1.00 87.69 184 PRO A CA 1
ATOM 1528 C C . PRO A 1 184 ? 17.281 -11.061 -10.985 1.00 87.69 184 PRO A C 1
ATOM 1530 O O . PRO A 1 184 ? 16.815 -10.888 -12.113 1.00 87.69 184 PRO A O 1
ATOM 1533 N N . ARG A 1 185 ? 18.518 -10.701 -10.660 1.00 85.25 185 ARG A N 1
ATOM 1534 C CA . ARG A 1 185 ? 19.396 -9.889 -11.516 1.00 85.25 185 ARG A CA 1
ATOM 1535 C C . ARG A 1 185 ? 20.024 -10.650 -12.687 1.00 85.25 185 ARG A C 1
ATOM 1537 O O . ARG A 1 185 ? 20.711 -10.048 -13.505 1.00 85.25 185 ARG A O 1
ATOM 1544 N N . ASP A 1 186 ? 19.860 -11.966 -12.747 1.00 82.81 186 ASP A N 1
ATOM 1545 C CA . ASP A 1 186 ? 20.360 -12.841 -13.821 1.00 82.81 186 ASP A CA 1
ATOM 1546 C C . ASP A 1 186 ? 19.218 -13.427 -14.662 1.00 82.81 186 ASP A C 1
ATOM 1548 O O . ASP A 1 186 ? 19.384 -14.424 -15.361 1.00 82.81 186 ASP A O 1
ATOM 1552 N N . ASN A 1 187 ? 18.035 -12.810 -14.607 1.00 87.25 187 ASN A N 1
ATOM 1553 C CA . ASN A 1 187 ? 16.849 -13.275 -15.311 1.00 87.25 187 ASN A CA 1
ATOM 1554 C C . ASN A 1 187 ? 16.380 -12.251 -16.356 1.00 87.25 187 ASN A C 1
ATOM 1556 O O . ASN A 1 187 ? 16.151 -11.081 -16.050 1.00 87.25 187 ASN A O 1
ATOM 1560 N N . LYS A 1 188 ? 16.247 -12.695 -17.613 1.00 88.62 188 LYS A N 1
ATOM 1561 C CA . LYS A 1 188 ? 15.857 -11.831 -18.738 1.00 88.62 188 LYS A CA 1
ATOM 1562 C C . LYS A 1 188 ? 14.484 -11.185 -18.525 1.00 88.62 188 LYS A C 1
ATOM 1564 O O . LYS A 1 188 ? 14.325 -10.006 -18.821 1.00 88.62 188 LYS A O 1
ATOM 1569 N N . LYS A 1 189 ? 13.524 -11.925 -17.956 1.00 90.75 189 LYS A N 1
ATOM 1570 C CA . LYS A 1 189 ? 12.190 -11.404 -17.627 1.00 90.75 189 LYS A CA 1
ATOM 1571 C C . LYS A 1 189 ? 12.288 -10.241 -16.637 1.00 90.75 189 LYS A C 1
ATOM 1573 O O . LYS A 1 189 ? 11.566 -9.264 -16.798 1.00 90.75 189 LYS A O 1
ATOM 1578 N N . SER A 1 190 ? 13.197 -10.305 -15.658 1.00 90.69 190 SER A N 1
ATOM 1579 C CA . SER A 1 190 ? 13.420 -9.197 -14.719 1.00 90.69 190 SER A CA 1
ATOM 1580 C C . SER A 1 190 ? 13.854 -7.934 -15.443 1.00 90.69 190 SER A C 1
ATOM 1582 O O . SER A 1 190 ? 13.295 -6.868 -15.212 1.00 90.69 190 SER A O 1
ATOM 1584 N N . PHE A 1 191 ? 14.825 -8.039 -16.350 1.00 90.12 191 PHE A N 1
ATOM 1585 C CA . PHE A 1 191 ? 15.269 -6.881 -17.120 1.00 90.12 191 PHE A CA 1
ATOM 1586 C C . PHE A 1 191 ? 14.187 -6.333 -18.030 1.00 90.12 191 PHE A C 1
ATOM 1588 O O . PHE A 1 191 ? 14.012 -5.121 -18.059 1.00 90.12 191 PHE A O 1
ATOM 1595 N N . ASP A 1 192 ? 13.441 -7.195 -18.718 1.00 90.62 192 ASP A N 1
ATOM 1596 C CA . ASP A 1 192 ? 12.353 -6.755 -19.590 1.00 90.62 192 ASP A CA 1
ATOM 1597 C C . ASP A 1 192 ? 11.289 -5.974 -18.788 1.00 90.62 192 ASP A C 1
ATOM 1599 O O . ASP A 1 192 ? 10.832 -4.922 -19.235 1.00 90.62 192 ASP A O 1
ATOM 1603 N N . LEU A 1 193 ? 10.960 -6.412 -17.565 1.00 91.25 193 LEU A N 1
ATOM 1604 C CA . LEU A 1 193 ? 10.053 -5.690 -16.661 1.00 91.25 193 LEU A CA 1
ATOM 1605 C C . LEU A 1 193 ? 10.635 -4.355 -16.176 1.00 91.25 193 LEU A C 1
ATOM 1607 O O . LEU A 1 193 ? 9.956 -3.333 -16.218 1.00 91.25 193 LEU A O 1
ATOM 1611 N N . ILE A 1 194 ? 11.894 -4.333 -15.739 1.00 89.69 194 ILE A N 1
ATOM 1612 C CA . ILE A 1 194 ? 12.547 -3.116 -15.228 1.00 89.69 194 ILE A CA 1
ATOM 1613 C C . ILE A 1 194 ? 12.723 -2.084 -16.349 1.00 89.69 194 ILE A C 1
ATOM 1615 O O . ILE A 1 194 ? 12.494 -0.893 -16.136 1.00 89.69 194 ILE A O 1
ATOM 1619 N N . LYS A 1 195 ? 13.069 -2.541 -17.557 1.00 89.50 195 LYS A N 1
ATOM 1620 C CA . LYS A 1 195 ? 13.140 -1.711 -18.762 1.00 89.50 195 LYS A CA 1
ATOM 1621 C C . LYS A 1 195 ? 11.771 -1.140 -19.114 1.00 89.50 195 LYS A C 1
ATOM 1623 O O . LYS A 1 195 ? 11.677 0.048 -19.393 1.00 89.50 195 LYS A O 1
ATOM 1628 N N . LYS A 1 196 ? 10.714 -1.955 -19.055 1.00 88.06 196 LYS A N 1
ATOM 1629 C CA . LYS A 1 196 ? 9.346 -1.474 -19.265 1.00 88.06 196 LYS A CA 1
ATOM 1630 C C . LYS A 1 196 ? 8.980 -0.387 -18.255 1.00 88.06 196 LYS A C 1
ATOM 1632 O O . LYS A 1 196 ? 8.410 0.613 -18.659 1.00 88.06 196 LYS A O 1
ATOM 1637 N N . GLY A 1 197 ? 9.354 -0.550 -16.983 1.00 84.00 197 GLY A N 1
ATOM 1638 C CA . GLY A 1 197 ? 9.253 0.512 -15.978 1.00 84.00 197 GLY A CA 1
ATOM 1639 C C . GLY A 1 197 ? 9.905 1.805 -16.470 1.00 84.00 197 GLY A C 1
ATOM 1640 O O . GLY A 1 197 ? 9.222 2.809 -16.647 1.00 84.00 197 GLY A O 1
ATOM 1641 N N . TYR A 1 198 ? 11.201 1.763 -16.786 1.00 86.19 198 TYR A N 1
ATOM 1642 C CA . TYR A 1 198 ? 11.937 2.916 -17.324 1.00 86.19 198 TYR A CA 1
ATOM 1643 C C . TYR A 1 198 ? 11.234 3.610 -18.511 1.00 86.19 198 TYR A C 1
ATOM 1645 O O . TYR A 1 198 ? 11.240 4.834 -18.583 1.00 86.19 198 TYR A O 1
ATOM 1653 N N . GLU A 1 199 ? 10.625 2.847 -19.422 1.00 85.06 199 GLU A N 1
ATOM 1654 C CA . GLU A 1 199 ? 9.948 3.374 -20.617 1.00 85.06 199 GLU A CA 1
ATOM 1655 C C . GLU A 1 199 ? 8.602 4.058 -20.325 1.00 85.06 199 GLU A C 1
ATOM 1657 O O . GLU A 1 199 ? 8.187 4.916 -21.104 1.00 85.06 199 GLU A O 1
ATOM 1662 N N . ILE A 1 200 ? 7.909 3.684 -19.244 1.00 83.25 200 ILE A N 1
ATOM 1663 C CA . ILE A 1 200 ? 6.571 4.213 -18.925 1.00 83.25 200 ILE A CA 1
ATOM 1664 C C . ILE A 1 200 ? 6.586 5.310 -17.858 1.00 83.25 200 ILE A C 1
ATOM 1666 O O . ILE A 1 200 ? 5.660 6.121 -17.816 1.00 83.25 200 ILE A O 1
ATOM 1670 N N . PHE A 1 201 ? 7.603 5.347 -16.990 1.00 82.44 201 PHE A N 1
ATOM 1671 C CA . PHE A 1 201 ? 7.711 6.393 -15.977 1.00 82.44 201 PHE A CA 1
ATOM 1672 C C . PHE A 1 201 ? 8.044 7.750 -16.622 1.00 82.44 201 PHE A C 1
ATOM 1674 O O . PHE A 1 201 ? 8.833 7.812 -17.569 1.00 82.44 201 PHE A O 1
ATOM 1681 N N . PRO A 1 202 ? 7.512 8.866 -16.084 1.00 80.50 202 PRO A N 1
ATOM 1682 C CA . PRO A 1 202 ? 7.975 10.203 -16.437 1.00 80.50 202 PRO A CA 1
ATOM 1683 C C . PRO A 1 202 ? 9.507 10.310 -16.330 1.00 80.50 202 PRO A C 1
ATOM 1685 O O . PRO A 1 202 ? 10.080 9.740 -15.397 1.00 80.50 202 PRO A O 1
ATOM 1688 N N . PRO A 1 203 ? 10.189 11.075 -17.207 1.00 81.56 203 PRO A N 1
ATOM 1689 C CA . PRO A 1 203 ? 11.653 11.150 -17.216 1.00 81.56 203 PRO A CA 1
ATOM 1690 C C . PRO A 1 203 ? 12.291 11.499 -15.865 1.00 81.56 203 PRO A C 1
ATOM 1692 O O . PRO A 1 203 ? 13.379 11.012 -15.568 1.00 81.56 203 PRO A O 1
ATOM 1695 N N . SER A 1 204 ? 11.615 12.304 -15.040 1.00 78.75 204 SER A N 1
ATOM 1696 C CA . SER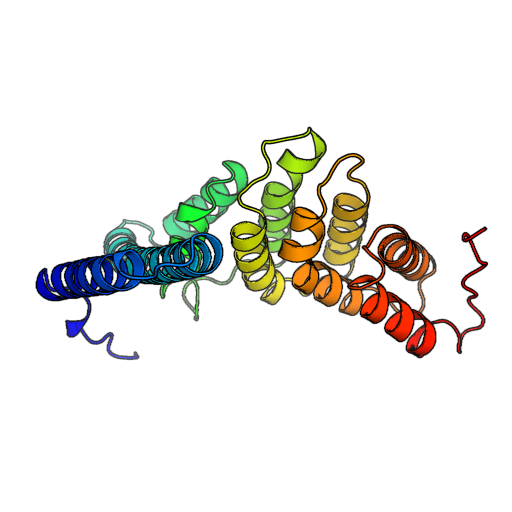 A 1 204 ? 12.059 12.661 -13.687 1.00 78.75 204 SER A CA 1
ATOM 1697 C C . SER A 1 204 ? 12.078 11.477 -12.713 1.00 78.75 204 SER A C 1
ATOM 1699 O O . SER A 1 204 ? 12.932 11.447 -11.836 1.00 78.75 204 SER A O 1
ATOM 1701 N N . LEU A 1 205 ? 11.181 10.498 -12.877 1.00 76.94 205 LEU A N 1
ATOM 1702 C CA . LEU A 1 205 ? 11.054 9.312 -12.012 1.00 76.94 205 LEU A CA 1
ATOM 1703 C C . LEU A 1 205 ? 11.785 8.090 -12.590 1.00 76.94 205 LEU A C 1
ATOM 1705 O O . LEU A 1 205 ? 12.151 7.161 -11.876 1.00 76.94 205 LEU A O 1
ATOM 1709 N N . ALA A 1 206 ? 12.027 8.081 -13.903 1.00 84.19 206 ALA A N 1
ATOM 1710 C CA . ALA A 1 206 ? 12.690 6.984 -14.601 1.00 84.19 206 ALA A CA 1
ATOM 1711 C C . ALA A 1 206 ? 14.204 6.882 -14.301 1.00 84.19 206 ALA A C 1
ATOM 1713 O O . ALA A 1 206 ? 14.833 5.877 -14.650 1.00 84.19 206 ALA A O 1
ATOM 1714 N N . LEU A 1 207 ? 14.805 7.899 -13.665 1.00 83.56 207 LEU A N 1
ATOM 1715 C CA . LEU A 1 207 ? 16.241 7.951 -13.357 1.00 83.56 207 LEU A CA 1
ATOM 1716 C C . LEU A 1 207 ? 16.692 6.765 -12.494 1.00 83.56 207 LEU A C 1
ATOM 1718 O O . LEU A 1 207 ? 17.671 6.107 -12.843 1.00 83.56 207 LEU A O 1
ATOM 1722 N N . ASP A 1 208 ? 15.933 6.414 -11.455 1.00 83.38 208 ASP A N 1
ATOM 1723 C CA . ASP A 1 208 ? 16.266 5.287 -10.577 1.00 83.38 208 ASP A CA 1
ATOM 1724 C C . ASP A 1 208 ? 16.277 3.947 -11.319 1.00 83.38 208 ASP A C 1
ATOM 1726 O O . ASP A 1 208 ? 17.122 3.083 -11.072 1.00 83.38 208 ASP A O 1
ATOM 1730 N N . PHE A 1 209 ? 15.348 3.757 -12.258 1.00 83.75 209 PHE A N 1
ATOM 1731 C CA . PHE A 1 209 ? 15.303 2.558 -13.096 1.00 83.75 209 PHE A CA 1
ATOM 1732 C C . PHE A 1 209 ? 16.486 2.501 -14.055 1.00 83.75 209 PHE A C 1
ATOM 1734 O O . PHE A 1 209 ? 17.106 1.446 -14.211 1.00 83.75 209 PHE A O 1
ATOM 1741 N N . ARG A 1 210 ? 16.833 3.635 -14.668 1.00 86.50 210 ARG A N 1
ATOM 1742 C CA . ARG A 1 210 ? 17.988 3.749 -15.561 1.00 86.50 210 ARG A CA 1
ATOM 1743 C C . ARG A 1 210 ? 19.283 3.395 -14.837 1.00 86.50 210 ARG A C 1
ATOM 1745 O O . ARG A 1 210 ? 20.056 2.576 -15.338 1.00 86.50 210 ARG A O 1
ATOM 1752 N N . ASP A 1 211 ? 19.510 3.984 -13.671 1.00 86.50 211 ASP A N 1
ATOM 1753 C CA . ASP A 1 211 ? 20.748 3.815 -12.914 1.00 86.50 211 ASP A CA 1
ATOM 1754 C C . ASP A 1 211 ? 20.867 2.374 -12.380 1.00 86.50 211 ASP A C 1
ATOM 1756 O O . ASP A 1 211 ? 21.944 1.765 -12.441 1.00 86.50 211 ASP A O 1
ATOM 1760 N N . PHE A 1 212 ? 19.744 1.758 -11.988 1.00 85.50 212 PHE A N 1
ATOM 1761 C CA . PHE A 1 212 ? 19.690 0.331 -11.660 1.00 85.50 212 PHE A CA 1
ATOM 1762 C C . PHE A 1 212 ? 20.052 -0.555 -12.861 1.00 85.50 212 PHE A C 1
ATOM 1764 O O . PHE A 1 212 ? 20.867 -1.476 -12.732 1.00 85.50 212 PHE A O 1
ATOM 1771 N N . ILE A 1 213 ? 19.505 -0.266 -14.050 1.00 86.94 213 ILE A N 1
ATOM 1772 C CA . ILE A 1 213 ? 19.822 -1.003 -15.282 1.00 86.94 213 ILE A CA 1
ATOM 1773 C C . ILE A 1 213 ? 21.316 -0.921 -15.610 1.00 86.94 213 ILE A C 1
ATOM 1775 O O . ILE A 1 213 ? 21.956 -1.946 -15.880 1.00 86.94 213 ILE A O 1
ATOM 1779 N N . GLN A 1 214 ? 21.882 0.283 -15.555 1.00 87.06 214 GLN A N 1
ATOM 1780 C CA . GLN A 1 214 ? 23.301 0.522 -15.815 1.00 87.06 214 GLN A CA 1
ATOM 1781 C C . GLN A 1 214 ? 24.196 -0.234 -14.829 1.00 87.06 214 GLN A C 1
ATOM 1783 O O . GLN A 1 214 ? 25.176 -0.865 -15.233 1.00 87.06 214 GLN A O 1
ATOM 1788 N N . THR A 1 215 ? 23.834 -0.226 -13.548 1.00 86.94 215 THR A N 1
ATOM 1789 C CA . THR A 1 215 ? 24.632 -0.845 -12.485 1.00 86.94 215 THR A CA 1
ATOM 1790 C C . THR A 1 215 ? 24.602 -2.372 -12.549 1.00 86.94 215 THR A C 1
ATOM 1792 O O . THR A 1 215 ? 25.648 -3.011 -12.388 1.00 86.94 215 THR A O 1
ATOM 1795 N N . HIS A 1 216 ? 23.431 -2.967 -12.803 1.00 84.12 216 HIS A N 1
ATOM 1796 C CA . HIS A 1 216 ? 23.210 -4.403 -12.596 1.00 84.12 216 HIS A CA 1
ATOM 1797 C C . HIS A 1 216 ? 23.117 -5.248 -13.873 1.00 84.12 216 HIS A C 1
ATOM 1799 O O . HIS A 1 216 ? 23.421 -6.441 -13.810 1.00 84.12 216 HIS A O 1
ATOM 1805 N N . TYR A 1 217 ? 22.759 -4.664 -15.022 1.00 82.50 217 TYR A N 1
ATOM 1806 C CA . TYR A 1 217 ? 22.492 -5.425 -16.253 1.00 82.50 217 TYR A CA 1
ATOM 1807 C C . TYR A 1 217 ? 23.427 -5.083 -17.421 1.00 82.50 217 TYR A C 1
ATOM 1809 O O . TYR A 1 217 ? 23.813 -5.982 -18.170 1.00 82.50 217 TYR A O 1
ATOM 1817 N N . VAL A 1 218 ? 23.880 -3.831 -17.557 1.00 75.38 218 VAL A N 1
ATOM 1818 C CA . VAL A 1 218 ? 24.790 -3.440 -18.658 1.00 75.38 218 VAL A CA 1
ATOM 1819 C C . VAL A 1 218 ? 26.144 -4.147 -18.560 1.00 75.38 218 VAL A C 1
ATOM 1821 O O . VAL A 1 218 ? 26.664 -4.629 -19.566 1.00 75.38 218 VAL A O 1
ATOM 1824 N N . LYS A 1 219 ? 26.680 -4.328 -17.345 1.00 70.81 219 LYS A N 1
ATOM 1825 C CA . LYS A 1 219 ? 27.902 -5.126 -17.112 1.00 70.81 219 LYS A CA 1
ATOM 1826 C C . LYS A 1 219 ? 27.766 -6.594 -17.548 1.00 70.81 219 LYS A C 1
ATOM 1828 O O . LYS A 1 219 ? 28.778 -7.243 -17.787 1.00 70.81 219 LYS A O 1
ATOM 1833 N N . LYS A 1 220 ? 26.537 -7.107 -17.676 1.00 62.09 220 LYS A N 1
ATOM 1834 C CA . LYS A 1 220 ? 26.221 -8.471 -18.135 1.00 62.09 220 LYS A CA 1
ATOM 1835 C C . LYS A 1 220 ? 25.924 -8.547 -19.640 1.00 62.09 220 LYS A C 1
ATOM 1837 O O . LYS A 1 220 ? 25.498 -9.588 -20.131 1.00 62.09 220 LYS A O 1
ATOM 1842 N N . GLY A 1 221 ? 26.138 -7.457 -20.382 1.00 71.69 221 GLY A N 1
ATOM 1843 C CA . GLY A 1 221 ? 25.946 -7.396 -21.833 1.00 71.69 221 GLY A CA 1
ATOM 1844 C C . GLY A 1 221 ? 24.508 -7.124 -22.284 1.00 71.69 221 GLY A C 1
ATOM 1845 O O . GLY A 1 221 ? 24.234 -7.178 -23.483 1.00 71.69 221 GLY A O 1
ATOM 1846 N N . TRP A 1 222 ? 23.580 -6.825 -21.368 1.00 79.38 222 TRP A N 1
ATOM 1847 C CA . TRP A 1 222 ? 22.213 -6.436 -21.732 1.00 79.38 222 TRP A CA 1
ATOM 1848 C C . TRP A 1 222 ? 22.176 -4.953 -22.102 1.00 79.38 222 TRP A C 1
ATOM 1850 O O . TRP A 1 222 ? 22.738 -4.113 -21.403 1.00 79.38 222 TRP A O 1
ATOM 1860 N N . GLN A 1 223 ? 21.542 -4.624 -23.229 1.00 74.12 223 GLN A N 1
ATOM 1861 C CA . GLN A 1 223 ? 21.548 -3.270 -23.784 1.00 74.12 223 GLN A CA 1
ATOM 1862 C C . GLN A 1 223 ? 20.145 -2.665 -23.779 1.00 74.12 223 GLN A C 1
ATOM 1864 O O . GLN A 1 223 ? 19.195 -3.270 -24.280 1.00 74.12 223 GLN A O 1
ATOM 1869 N N . MET A 1 224 ? 20.030 -1.427 -23.292 1.00 67.69 224 MET A N 1
ATOM 1870 C CA . MET A 1 224 ? 18.878 -0.579 -23.588 1.00 67.69 224 MET A CA 1
ATOM 1871 C C . MET A 1 224 ? 18.999 -0.127 -25.045 1.00 67.69 224 MET A C 1
ATOM 1873 O O . MET A 1 224 ? 19.672 0.855 -25.338 1.00 67.69 224 MET A O 1
ATOM 1877 N N . LYS A 1 225 ? 18.430 -0.869 -25.998 1.00 56.53 225 LYS A N 1
ATOM 1878 C CA . LYS A 1 225 ? 18.298 -0.330 -27.358 1.00 56.53 225 LYS A CA 1
ATOM 1879 C C . LYS A 1 225 ? 17.291 0.820 -27.315 1.00 56.53 225 LYS A C 1
ATOM 1881 O O . LYS A 1 225 ? 16.182 0.627 -26.822 1.00 56.53 225 LYS A O 1
ATOM 1886 N N . ASN A 1 226 ? 17.725 1.988 -27.784 1.00 43.00 226 ASN A N 1
ATOM 1887 C CA . ASN A 1 226 ? 16.992 3.249 -27.732 1.00 43.00 226 ASN A CA 1
ATOM 1888 C C . ASN A 1 226 ? 15.632 3.146 -28.436 1.00 43.00 226 ASN A C 1
ATOM 1890 O O . ASN A 1 226 ? 15.576 2.897 -29.639 1.00 43.00 226 ASN A O 1
ATOM 1894 N N . THR A 1 227 ? 14.565 3.428 -27.695 1.00 38.25 227 THR A N 1
ATOM 1895 C CA . THR A 1 227 ? 13.272 3.869 -28.231 1.00 38.25 227 THR A CA 1
ATOM 1896 C C . THR A 1 227 ? 13.034 5.296 -27.752 1.00 38.25 227 THR A C 1
ATOM 1898 O O . THR A 1 227 ? 12.156 5.554 -26.945 1.00 38.25 227 THR A O 1
ATOM 1901 N N . ILE A 1 228 ? 13.879 6.218 -28.216 1.00 33.81 228 ILE A N 1
ATOM 1902 C CA . ILE A 1 228 ? 13.538 7.638 -28.331 1.00 33.81 228 ILE A CA 1
ATOM 1903 C C . ILE A 1 228 ? 14.139 8.098 -29.661 1.00 33.81 228 ILE A C 1
ATOM 1905 O O . ILE A 1 228 ? 15.353 8.272 -29.783 1.00 33.81 228 ILE A O 1
ATOM 1909 N N . GLY A 1 229 ? 13.274 8.162 -30.671 1.00 31.36 229 GLY A N 1
ATOM 1910 C CA . GLY A 1 229 ? 13.323 9.186 -31.707 1.00 31.36 229 GLY A CA 1
ATOM 1911 C C . GLY A 1 229 ? 12.309 10.259 -31.345 1.00 31.36 229 GLY A C 1
ATOM 1912 O O . GLY A 1 229 ? 11.368 9.917 -30.590 1.00 31.36 229 GLY A O 1
#